Protein AF-A0A016W143-F1 (afdb_monomer_lite)

Radius of gyration: 17.55 Å; chains: 1; bounding box: 42×50×39 Å

Secondary structure (DSSP, 8-state):
-HHHHHHHHHHTTS---S-PPPHHHHHHHHHHHHHHHHHHHHHHS-HHHHHHHHHH-SS-EEEEEE--TTSHHHHHHHHHS-TT-EEEEE--TTTHHHIIIIIHHHHHHH-TTTGGGEEEE-SS-HHHHHHHHHHHSTT-EEEEEE--S-GGGHHHHHHHHHHHEEEEEEEEETTTTGGGGGGS-TTT--HHHHHHHHHHHHHHT-TT---

Foldseek 3Di:
DVVVVVVLVVCVVDDDDDDDPDLVNLLVVLVVVVVVVVVVCPVVDDPVRVVCLVVVCPEAEAEDDQDCQLVSPVQVVLVPDDQRYAHEYEYALVRVVNVVVRVVVVCVVVDVSSVVRYDYDHPHHPVPVLQVCLVVQFQNHQEYEYDNPPLVCSLVSVVSVNRNHHQNHDYHYPCLCVVVLLVDDPVSHDPSSVSSVVSVVVVVPDPSDDD

pLDDT: mean 71.51, std 20.28, range [32.47, 94.88]

Sequence (211 aa):
M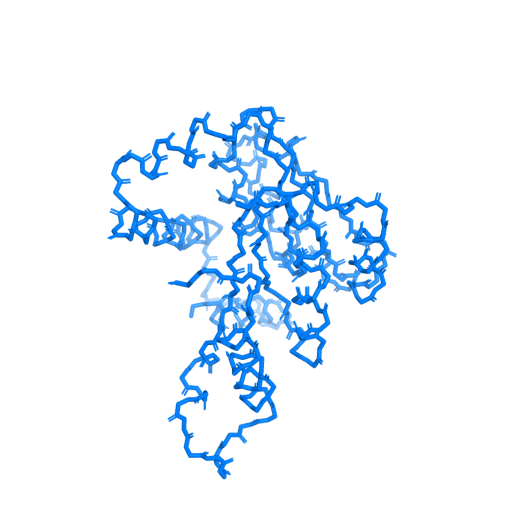FQAIREATLREGADDSDGSLGLTDLATVGRDFFSGISRFFSTKFDDEDRRIIANGIREFFNVTTPGVFTGLGLLGIAEEVEPRGLIIALEHPSLVQYWEEVGLKLTKMNGHAHTSRIQLKSSEPIEKALPKLAANEPNNFDFIFLDDFKRDNYLDDYEHSIRLLRRGGLLIINQALNNGGVLTDAELMTENDRVMSSMNVRIREDGRLEM

InterPro domains:
  IPR002935 Class I-like SAM-dependent O-methyltransferase [PF01596] (63-210)
  IPR029063 S-adenosyl-L-methionine-dependent methyltransferase superfamily [G3DSA:3.40.50.150] (61-211)
  IPR029063 S-adenosyl-L-methionine-dependent methyltransferase superfamily [SSF53335] (67-203)
  IPR050362 Cation-dependent O-methyltransferase [PTHR10509] (67-210)

Structure (mmCIF, N/CA/C/O backbone):
data_AF-A0A016W143-F1
#
_entry.id   AF-A0A016W143-F1
#
loop_
_atom_site.group_PDB
_atom_site.id
_atom_site.type_symbol
_atom_site.label_atom_id
_atom_site.label_alt_id
_atom_site.label_comp_id
_atom_site.label_asym_id
_atom_site.label_entity_id
_atom_site.label_seq_id
_atom_site.pdbx_PDB_ins_code
_atom_site.Cartn_x
_atom_site.Cartn_y
_atom_site.Cartn_z
_atom_site.occupancy
_atom_site.B_iso_or_equiv
_atom_site.auth_seq_id
_atom_site.auth_comp_id
_atom_site.auth_asym_id
_atom_site.auth_atom_id
_atom_site.pdbx_PDB_model_num
ATOM 1 N N . MET A 1 1 ? 4.253 11.558 -12.213 1.00 34.22 1 MET A N 1
ATOM 2 C CA . MET A 1 1 ? 3.505 12.267 -11.147 1.00 34.22 1 MET A CA 1
ATOM 3 C C . MET A 1 1 ? 4.102 11.996 -9.768 1.00 34.22 1 MET A C 1
ATOM 5 O O . MET A 1 1 ? 4.671 12.920 -9.219 1.00 34.22 1 MET A O 1
ATOM 9 N N . PHE A 1 2 ? 4.122 10.758 -9.255 1.00 33.84 2 PHE A N 1
ATOM 10 C CA . PHE A 1 2 ? 4.840 10.432 -8.005 1.00 33.84 2 PHE A CA 1
ATOM 11 C C . PHE A 1 2 ? 6.352 10.666 -8.077 1.00 33.84 2 PHE A C 1
ATOM 13 O O . PHE A 1 2 ? 6.934 11.119 -7.103 1.00 33.84 2 PHE A O 1
ATOM 20 N N . GLN A 1 3 ? 6.982 10.454 -9.237 1.00 34.91 3 GLN A N 1
ATOM 21 C CA . GLN A 1 3 ? 8.385 10.833 -9.423 1.00 34.91 3 GLN A CA 1
ATOM 22 C C . GLN A 1 3 ? 8.585 12.358 -9.398 1.00 34.91 3 GLN A C 1
ATOM 24 O O . GLN A 1 3 ? 9.564 12.817 -8.839 1.00 34.91 3 GLN A O 1
ATOM 29 N N . ALA A 1 4 ? 7.615 13.135 -9.894 1.00 32.47 4 ALA A N 1
ATOM 30 C CA . ALA A 1 4 ? 7.646 14.598 -9.835 1.00 32.47 4 ALA A CA 1
ATOM 31 C C . ALA A 1 4 ? 7.393 15.122 -8.409 1.00 32.47 4 ALA A C 1
ATOM 33 O O . ALA A 1 4 ? 8.054 16.060 -7.988 1.00 32.47 4 ALA A O 1
ATOM 34 N N . ILE A 1 5 ? 6.499 14.480 -7.643 1.00 37.62 5 ILE A N 1
ATOM 35 C CA . ILE A 1 5 ? 6.307 14.756 -6.209 1.00 37.62 5 ILE A CA 1
ATOM 36 C C . ILE A 1 5 ? 7.582 14.389 -5.442 1.00 37.62 5 ILE A C 1
ATOM 38 O O . ILE A 1 5 ? 8.097 15.208 -4.702 1.00 37.62 5 ILE A O 1
ATOM 42 N N . ARG A 1 6 ? 8.154 13.204 -5.679 1.00 39.00 6 ARG A N 1
ATOM 43 C CA . ARG A 1 6 ? 9.397 12.740 -5.047 1.00 39.00 6 ARG A CA 1
ATOM 44 C C . ARG A 1 6 ? 10.597 13.631 -5.382 1.00 39.00 6 ARG A C 1
ATOM 46 O O . ARG A 1 6 ? 11.371 13.944 -4.489 1.00 39.00 6 ARG A O 1
ATOM 53 N N . GLU A 1 7 ? 10.755 14.055 -6.633 1.00 38.19 7 GLU A N 1
ATOM 54 C CA . GLU A 1 7 ? 11.805 14.993 -7.055 1.00 38.19 7 GLU A CA 1
ATOM 55 C C . GLU A 1 7 ? 11.590 16.396 -6.477 1.00 38.19 7 GLU A C 1
ATOM 57 O O . GLU A 1 7 ? 12.566 17.041 -6.102 1.00 38.19 7 GLU A O 1
ATOM 62 N N . ALA A 1 8 ? 10.340 16.849 -6.342 1.00 34.97 8 ALA A N 1
ATOM 63 C CA . ALA A 1 8 ? 10.015 18.114 -5.688 1.00 34.97 8 ALA A CA 1
ATOM 64 C C . ALA A 1 8 ? 10.321 18.078 -4.178 1.00 34.97 8 ALA A C 1
ATOM 66 O O . ALA A 1 8 ? 10.968 18.989 -3.676 1.00 34.97 8 ALA A O 1
ATOM 67 N N . THR A 1 9 ? 9.956 17.004 -3.468 1.00 39.88 9 THR A N 1
ATOM 68 C CA . THR A 1 9 ? 10.222 16.851 -2.023 1.00 39.88 9 THR A CA 1
ATOM 69 C C . THR A 1 9 ? 11.702 16.568 -1.718 1.00 39.88 9 THR A C 1
ATOM 71 O O . THR A 1 9 ? 12.199 16.942 -0.664 1.00 39.88 9 THR A O 1
ATOM 74 N N . LEU A 1 10 ? 12.453 15.942 -2.636 1.00 37.47 10 LEU A N 1
ATOM 75 C CA . LEU A 1 10 ? 13.911 15.775 -2.504 1.00 37.47 10 LEU A CA 1
ATOM 76 C C . LEU A 1 10 ? 14.689 17.077 -2.774 1.00 37.47 10 LEU A C 1
ATOM 78 O O . LEU A 1 10 ? 15.805 17.227 -2.277 1.00 37.47 10 LEU A O 1
ATOM 82 N N . ARG A 1 11 ? 14.120 18.015 -3.547 1.00 37.38 11 ARG A N 1
ATOM 83 C CA . ARG A 1 11 ? 14.714 19.336 -3.816 1.00 37.38 11 ARG A CA 1
ATOM 84 C C . ARG A 1 11 ? 14.564 20.331 -2.665 1.00 37.38 11 ARG A C 1
ATOM 86 O O . ARG A 1 11 ? 15.367 21.249 -2.600 1.00 37.38 11 ARG A O 1
ATOM 93 N N . GLU A 1 12 ? 13.650 20.117 -1.716 1.00 38.53 12 GLU A N 1
ATOM 94 C CA . GLU A 1 12 ? 13.517 20.959 -0.508 1.00 38.53 12 GLU A CA 1
ATOM 95 C C . GLU A 1 12 ? 14.783 20.973 0.380 1.00 38.53 12 GLU A C 1
ATOM 97 O O . GLU A 1 12 ? 14.910 21.813 1.266 1.00 38.53 12 GLU A O 1
ATOM 102 N N . GLY A 1 13 ? 15.760 20.090 0.128 1.00 41.66 13 GLY A N 1
ATOM 103 C CA . GLY A 1 13 ? 17.085 20.142 0.756 1.00 41.66 13 GLY A CA 1
ATOM 104 C C . GLY A 1 13 ? 18.082 21.126 0.121 1.00 41.66 13 GLY A C 1
ATOM 105 O O . GLY A 1 13 ? 19.190 21.257 0.640 1.00 41.66 13 GLY A O 1
ATOM 106 N N . ALA A 1 14 ? 17.744 21.788 -0.992 1.00 35.12 14 ALA A N 1
ATOM 107 C CA . ALA A 1 14 ? 18.639 22.704 -1.697 1.00 35.12 14 ALA A CA 1
ATOM 108 C C . ALA A 1 14 ? 17.881 23.916 -2.275 1.00 35.12 14 ALA A C 1
ATOM 110 O O . ALA A 1 14 ? 17.221 23.813 -3.303 1.00 35.12 14 ALA A O 1
ATOM 111 N N . ASP A 1 15 ? 18.074 25.058 -1.613 1.00 34.53 15 ASP A N 1
ATOM 112 C CA . ASP A 1 15 ? 17.689 26.426 -1.989 1.00 34.53 15 ASP A CA 1
ATOM 113 C C . ASP A 1 15 ? 16.189 26.770 -2.100 1.00 34.53 15 ASP A C 1
ATOM 115 O O . ASP A 1 15 ? 15.485 26.444 -3.056 1.00 34.53 15 ASP A O 1
ATOM 119 N N . ASP A 1 16 ? 15.751 27.583 -1.132 1.00 44.91 16 ASP A N 1
ATOM 120 C CA . ASP A 1 16 ? 14.563 28.433 -1.193 1.00 44.91 16 ASP A CA 1
ATOM 121 C C . ASP A 1 16 ? 14.755 29.513 -2.271 1.00 44.91 16 ASP A C 1
ATOM 123 O O . ASP A 1 16 ? 15.327 30.574 -2.018 1.00 44.91 16 ASP A O 1
ATOM 127 N N . SER A 1 17 ? 14.275 29.279 -3.489 1.00 41.94 17 SER A N 1
ATOM 128 C CA . SER A 1 17 ? 13.592 30.311 -4.284 1.00 41.94 17 SER A CA 1
ATOM 129 C C . SER A 1 17 ? 13.092 29.758 -5.617 1.00 41.94 17 SER A C 1
ATOM 131 O O . SER A 1 17 ? 13.850 29.258 -6.438 1.00 41.94 17 SER A O 1
ATOM 133 N N . ASP A 1 18 ? 11.794 29.969 -5.831 1.00 39.62 18 ASP A N 1
ATOM 134 C CA . ASP A 1 18 ? 11.090 29.921 -7.115 1.00 39.62 18 ASP A CA 1
ATOM 135 C C . ASP A 1 18 ? 10.632 28.529 -7.605 1.00 39.62 18 ASP A C 1
ATOM 137 O O . ASP A 1 18 ? 11.307 27.831 -8.361 1.00 39.62 18 ASP A O 1
ATOM 141 N N . GLY A 1 19 ? 9.417 28.142 -7.182 1.00 38.53 19 GLY A N 1
ATOM 142 C CA . GLY A 1 19 ? 8.671 27.020 -7.772 1.00 38.53 19 GLY A CA 1
ATOM 143 C C . GLY A 1 19 ? 7.988 26.047 -6.804 1.00 38.53 19 GLY A C 1
ATOM 144 O O . GLY A 1 19 ? 7.849 24.874 -7.149 1.00 38.53 19 GLY A O 1
ATOM 145 N N . SER A 1 20 ? 7.574 26.471 -5.603 1.00 40.94 20 SER A N 1
ATOM 146 C CA . SER A 1 20 ? 6.885 25.576 -4.665 1.00 40.94 20 SER A CA 1
ATOM 147 C C . SER A 1 20 ? 5.481 25.204 -5.166 1.00 40.94 20 SER A C 1
ATOM 149 O O . SER A 1 20 ? 4.607 26.054 -5.326 1.00 40.94 20 SER A O 1
ATOM 151 N N . LEU A 1 21 ? 5.248 23.909 -5.403 1.00 47.03 21 LEU A N 1
ATOM 152 C CA . LEU A 1 21 ? 3.896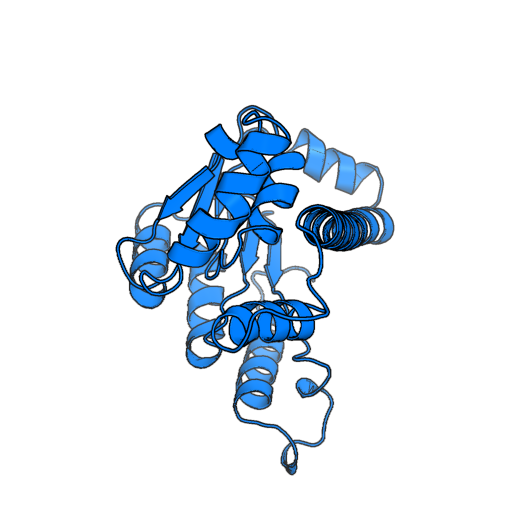 23.345 -5.449 1.00 47.03 21 LEU A CA 1
ATOM 153 C C . LEU A 1 21 ? 3.267 23.557 -4.068 1.00 47.03 21 LEU A C 1
ATOM 155 O O . LEU A 1 21 ? 3.786 23.060 -3.068 1.00 47.03 21 LEU A O 1
ATOM 159 N N . GLY A 1 22 ? 2.173 24.313 -3.991 1.00 55.56 22 GLY A N 1
ATOM 160 C CA . GLY A 1 22 ? 1.524 24.600 -2.717 1.00 55.56 22 GLY A CA 1
ATOM 161 C C . GLY A 1 22 ? 0.938 23.333 -2.087 1.00 55.56 22 GLY A C 1
ATOM 162 O O . GLY A 1 22 ? 0.545 22.395 -2.782 1.00 55.56 22 GLY A O 1
ATOM 163 N N . LEU A 1 23 ? 0.789 23.312 -0.758 1.00 48.34 23 LEU A N 1
ATOM 164 C CA . LEU A 1 23 ? 0.066 22.244 -0.039 1.00 48.34 23 LEU A CA 1
ATOM 165 C C . LEU A 1 23 ? -1.344 21.996 -0.619 1.00 48.34 23 LEU A C 1
ATOM 167 O O . LEU A 1 23 ? -1.837 20.870 -0.617 1.00 48.34 23 LEU A O 1
ATOM 171 N N . THR A 1 24 ? -1.973 23.037 -1.168 1.00 49.38 24 THR A N 1
ATOM 172 C CA . THR A 1 24 ? -3.245 22.980 -1.905 1.00 49.38 24 THR A CA 1
ATOM 173 C C . THR A 1 24 ? -3.150 22.249 -3.244 1.00 49.38 24 THR A C 1
ATOM 175 O O . THR A 1 24 ? -4.087 21.541 -3.622 1.00 49.38 24 THR A O 1
ATOM 178 N N . ASP A 1 25 ? -2.027 22.372 -3.946 1.00 53.97 25 ASP A N 1
ATOM 179 C CA . ASP A 1 25 ? -1.789 21.681 -5.214 1.00 53.97 25 ASP A CA 1
ATOM 180 C C . ASP A 1 25 ? -1.518 20.196 -4.957 1.00 53.97 25 ASP A C 1
ATOM 182 O O . ASP A 1 25 ? -2.092 19.339 -5.623 1.00 53.97 25 ASP A O 1
ATOM 186 N N . LEU A 1 26 ? -0.750 19.874 -3.911 1.00 50.34 26 LEU A N 1
ATOM 187 C CA . LEU A 1 26 ? -0.526 18.497 -3.455 1.00 50.34 26 LEU A CA 1
ATOM 188 C C . LEU A 1 26 ? -1.824 17.805 -3.016 1.00 50.34 26 LEU A C 1
ATOM 190 O O . LEU A 1 26 ? -2.058 16.650 -3.373 1.00 50.34 26 LEU A O 1
ATOM 194 N N . ALA A 1 27 ? -2.701 18.512 -2.297 1.00 49.94 27 ALA A N 1
ATOM 195 C CA . ALA A 1 27 ? -4.026 18.004 -1.943 1.00 49.94 27 ALA A CA 1
ATOM 196 C C . ALA A 1 27 ? -4.912 17.773 -3.182 1.00 49.94 27 ALA A C 1
ATOM 198 O O . ALA A 1 27 ? -5.718 16.845 -3.214 1.00 49.94 27 ALA A O 1
ATOM 199 N N . THR A 1 28 ? -4.764 18.596 -4.221 1.00 50.78 28 THR A N 1
ATOM 200 C CA . THR A 1 28 ? -5.497 18.435 -5.485 1.00 50.78 28 THR A CA 1
ATOM 201 C C . THR A 1 28 ? -4.975 17.245 -6.284 1.00 50.78 28 THR A C 1
ATOM 203 O O . THR A 1 28 ? -5.772 16.415 -6.695 1.00 50.78 28 THR A O 1
ATOM 206 N N . VAL A 1 29 ? -3.655 17.068 -6.384 1.00 51.72 29 VAL A N 1
ATOM 207 C CA . VAL A 1 29 ? -3.045 15.895 -7.031 1.00 51.72 29 VAL A CA 1
ATOM 208 C C . VAL A 1 29 ? -3.395 14.594 -6.307 1.00 51.72 29 VAL A C 1
ATOM 210 O O . VAL A 1 29 ? -3.691 13.594 -6.960 1.00 51.72 29 VAL A O 1
ATOM 213 N N . GLY A 1 30 ? -3.402 14.605 -4.969 1.00 49.81 30 GLY A N 1
ATOM 214 C CA . GLY A 1 30 ? -3.909 13.491 -4.171 1.00 49.81 30 GLY A CA 1
ATOM 215 C C . GLY A 1 30 ? -5.346 13.161 -4.567 1.00 49.81 30 GLY A C 1
ATOM 216 O O . GLY A 1 30 ? -5.605 12.062 -5.050 1.00 49.81 30 GLY A O 1
ATOM 217 N N . ARG A 1 31 ? -6.261 14.136 -4.465 1.00 51.22 31 ARG A N 1
ATOM 218 C CA . ARG A 1 31 ? -7.669 13.974 -4.871 1.00 51.22 31 ARG A CA 1
ATOM 219 C C . ARG A 1 31 ? -7.830 13.479 -6.306 1.00 51.22 31 ARG A C 1
ATOM 221 O O . ARG A 1 31 ? -8.666 12.614 -6.535 1.00 51.22 31 ARG A O 1
ATOM 228 N N . ASP A 1 32 ? -7.030 13.956 -7.253 1.00 49.47 32 ASP A N 1
ATOM 229 C CA . ASP A 1 32 ? -7.100 13.529 -8.653 1.00 49.47 32 ASP A CA 1
ATOM 230 C C . ASP A 1 32 ? -6.658 12.071 -8.831 1.00 49.47 32 ASP A C 1
ATOM 232 O O . ASP A 1 32 ? -7.319 11.320 -9.552 1.00 49.47 32 ASP A O 1
ATOM 236 N N . PHE A 1 33 ? -5.603 11.633 -8.134 1.00 51.94 33 PHE A N 1
ATOM 237 C CA . PHE A 1 33 ? -5.185 10.228 -8.092 1.00 51.94 33 PHE A CA 1
ATOM 238 C C . PHE A 1 33 ? -6.298 9.327 -7.533 1.00 51.94 33 PHE A C 1
ATOM 240 O O . PHE A 1 33 ? -6.626 8.308 -8.145 1.00 51.94 33 PHE A O 1
ATOM 247 N N . PHE A 1 34 ? -6.951 9.735 -6.440 1.00 51.56 34 PHE A N 1
ATOM 248 C CA . PHE A 1 34 ? -8.093 8.998 -5.885 1.00 51.56 34 PHE A CA 1
ATOM 249 C C . PHE A 1 34 ? -9.318 9.049 -6.772 1.00 51.56 34 PHE A C 1
ATOM 251 O O . PHE A 1 34 ? -9.989 8.036 -6.918 1.00 51.56 34 PHE A O 1
ATOM 258 N N . SER A 1 35 ? -9.586 10.177 -7.428 1.00 49.56 35 SER A N 1
ATOM 259 C CA . SER A 1 35 ? -10.628 10.252 -8.447 1.00 49.56 35 SER A CA 1
ATOM 260 C C . SER A 1 35 ? -10.335 9.259 -9.570 1.00 49.56 35 SER A C 1
ATOM 262 O O . SER A 1 35 ? -11.257 8.645 -10.087 1.00 49.56 35 SER A O 1
ATOM 264 N N . GLY A 1 36 ? -9.058 9.030 -9.897 1.00 52.31 36 GLY A N 1
ATOM 265 C CA . GLY A 1 36 ? -8.607 8.016 -10.843 1.00 52.31 36 GLY A CA 1
ATOM 266 C C . GLY A 1 36 ? -8.878 6.592 -10.361 1.00 52.31 36 GLY A C 1
ATOM 267 O O . GLY A 1 36 ? -9.408 5.792 -11.128 1.00 52.31 36 GLY A O 1
ATOM 268 N N . ILE A 1 37 ? -8.588 6.289 -9.094 1.00 49.47 37 ILE A N 1
ATOM 269 C CA . ILE A 1 37 ? -8.896 4.991 -8.473 1.00 49.47 37 ILE A CA 1
ATOM 270 C C . ILE A 1 37 ? -10.415 4.782 -8.371 1.00 49.47 37 ILE A C 1
ATOM 272 O O . ILE A 1 37 ? -10.925 3.761 -8.812 1.00 49.47 37 ILE A O 1
ATOM 276 N N . SER A 1 38 ? -11.164 5.764 -7.876 1.00 44.50 38 SER A N 1
ATOM 277 C CA . SER A 1 38 ? -12.630 5.752 -7.797 1.00 44.50 38 SER A CA 1
ATOM 278 C C . SER A 1 38 ? -13.274 5.641 -9.187 1.00 44.50 38 SER A C 1
ATOM 280 O O . SER A 1 38 ? -14.230 4.892 -9.392 1.00 44.50 38 SER A O 1
ATOM 282 N N . ARG A 1 39 ? -12.695 6.293 -10.203 1.00 51.47 39 ARG A N 1
ATOM 283 C CA . ARG A 1 39 ? -13.075 6.135 -11.615 1.00 51.47 39 ARG A CA 1
ATOM 284 C C . ARG A 1 39 ? -12.758 4.739 -12.144 1.00 51.47 39 ARG A C 1
ATOM 286 O O . ARG A 1 39 ? -13.557 4.176 -12.883 1.00 51.47 39 ARG A O 1
ATOM 293 N N . PHE A 1 40 ? -11.616 4.167 -11.776 1.00 48.56 40 PHE A N 1
ATOM 294 C CA . PHE A 1 40 ? -11.265 2.787 -12.107 1.00 48.56 40 PHE A CA 1
ATOM 295 C C . PHE A 1 40 ? -12.274 1.815 -11.488 1.00 48.56 40 PHE A C 1
ATOM 297 O O . PHE A 1 40 ? -12.872 1.020 -12.211 1.00 48.56 40 PHE A O 1
ATOM 304 N N . PHE A 1 41 ? -12.572 1.963 -10.195 1.00 45.66 41 PHE A N 1
ATOM 305 C CA . PHE A 1 41 ? -13.612 1.188 -9.528 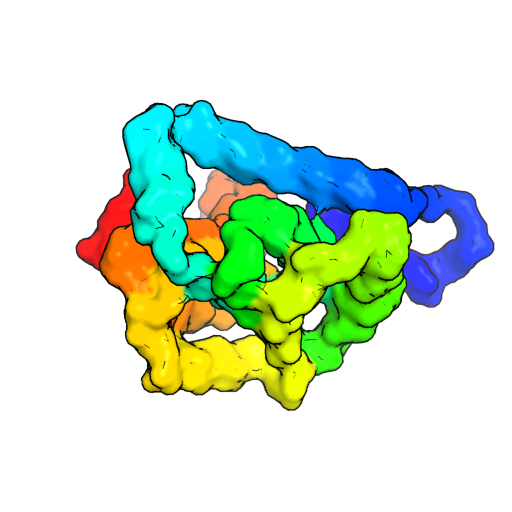1.00 45.66 41 PHE A CA 1
ATOM 306 C C . PHE A 1 41 ? -14.971 1.356 -10.217 1.00 45.66 41 PHE A C 1
ATOM 308 O O . PHE A 1 41 ? -15.672 0.379 -10.461 1.00 45.66 41 PHE A O 1
ATOM 315 N N . SER A 1 42 ? -15.309 2.583 -10.622 1.00 43.66 42 SER A N 1
ATOM 316 C CA . SER A 1 42 ? -16.570 2.884 -11.307 1.00 43.66 42 SER A CA 1
ATOM 317 C C . SER A 1 42 ? -16.628 2.574 -12.801 1.00 43.66 42 SER A C 1
ATOM 319 O O . SER A 1 42 ? -17.664 2.759 -13.434 1.00 43.66 42 SER A O 1
ATOM 321 N N . THR A 1 43 ? -15.548 2.083 -13.393 1.00 45.75 43 THR A N 1
ATOM 322 C CA . THR A 1 43 ? -15.544 1.640 -14.795 1.00 45.75 43 THR A CA 1
ATOM 323 C C . THR A 1 43 ? -15.322 0.143 -14.927 1.00 45.75 43 THR A C 1
ATOM 325 O O . THR A 1 43 ? -15.715 -0.432 -15.940 1.00 45.75 43 THR A O 1
ATOM 328 N N . LYS A 1 44 ? -14.704 -0.491 -13.924 1.00 43.00 44 LYS A N 1
ATOM 329 C CA . LYS A 1 44 ? -14.400 -1.924 -13.912 1.00 43.00 44 LYS A CA 1
ATOM 330 C C . LYS A 1 44 ? -15.408 -2.773 -13.157 1.00 43.00 44 LYS A C 1
ATOM 332 O O . LYS A 1 44 ? -15.637 -3.897 -13.577 1.00 43.00 44 LYS A O 1
ATOM 337 N N . PHE A 1 45 ? -16.017 -2.231 -12.110 1.00 47.03 45 PHE A N 1
ATOM 338 C CA . PHE A 1 45 ? -17.036 -2.922 -11.331 1.00 47.03 45 PHE A CA 1
ATOM 339 C C . PHE A 1 45 ? -18.396 -2.322 -11.660 1.00 47.03 45 PHE A C 1
ATOM 341 O O . PHE A 1 45 ? -18.525 -1.092 -11.754 1.00 47.03 45 PHE A O 1
ATOM 348 N N . ASP A 1 46 ? -19.401 -3.166 -11.870 1.00 47.25 46 ASP A N 1
ATOM 349 C CA . ASP A 1 46 ? -20.764 -2.688 -12.070 1.00 47.25 46 ASP A CA 1
ATOM 350 C C . ASP A 1 46 ? -21.357 -2.139 -10.758 1.00 47.25 46 ASP A C 1
ATOM 352 O O . ASP A 1 46 ? -20.700 -2.097 -9.712 1.00 47.25 46 ASP A O 1
ATOM 356 N N . ASP A 1 47 ? -22.575 -1.604 -10.817 1.00 47.59 47 ASP A N 1
ATOM 357 C CA . ASP A 1 47 ? -23.201 -0.993 -9.644 1.00 47.59 47 ASP A CA 1
ATOM 358 C C . ASP A 1 47 ? -23.550 -2.028 -8.559 1.00 47.59 47 ASP A C 1
ATOM 360 O O . ASP A 1 47 ? -23.698 -1.645 -7.401 1.00 47.59 47 ASP A O 1
ATOM 364 N N . GLU A 1 48 ? -23.652 -3.320 -8.888 1.00 45.56 48 GLU A N 1
ATOM 365 C CA . GLU A 1 48 ? -23.894 -4.397 -7.926 1.00 45.56 48 GLU A CA 1
ATOM 366 C C . GLU A 1 48 ? -22.591 -4.819 -7.245 1.00 45.56 48 GLU A C 1
ATOM 368 O O . GLU A 1 48 ? -22.549 -4.851 -6.017 1.00 45.56 48 GLU A O 1
ATOM 373 N N . ASP A 1 49 ? -21.502 -4.976 -7.995 1.00 46.44 49 ASP A N 1
ATOM 374 C CA . ASP A 1 49 ? -20.152 -5.193 -7.473 1.00 46.44 49 ASP A CA 1
ATOM 375 C C . ASP A 1 49 ? -19.697 -4.024 -6.603 1.00 46.44 49 ASP A C 1
ATOM 377 O O . ASP A 1 49 ? -19.208 -4.222 -5.494 1.00 46.44 49 ASP A O 1
ATOM 381 N N . ARG A 1 50 ? -19.932 -2.777 -7.032 1.00 51.97 50 ARG A N 1
ATOM 382 C CA . ARG A 1 50 ? -19.665 -1.593 -6.200 1.00 51.97 50 ARG A CA 1
ATOM 383 C C . ARG A 1 50 ? -20.523 -1.557 -4.961 1.00 51.97 50 ARG A C 1
ATOM 385 O O . ARG A 1 50 ? -20.054 -1.115 -3.922 1.00 51.97 50 ARG A O 1
ATOM 392 N N . ARG A 1 51 ? -21.769 -2.010 -5.046 1.00 42.75 51 ARG A N 1
ATOM 393 C CA . ARG A 1 51 ? -22.675 -2.076 -3.905 1.00 42.75 51 ARG A CA 1
ATOM 394 C C . ARG A 1 51 ? -22.330 -3.244 -2.981 1.00 42.75 51 ARG A C 1
ATOM 396 O O . ARG A 1 51 ? -22.580 -3.109 -1.793 1.00 42.75 51 ARG A O 1
ATOM 403 N N . ILE A 1 52 ? -21.727 -4.329 -3.459 1.00 44.09 52 ILE A N 1
ATOM 404 C CA . ILE A 1 52 ? -21.183 -5.440 -2.661 1.00 44.09 52 ILE A CA 1
ATOM 405 C C . ILE A 1 52 ? -19.843 -5.046 -2.035 1.00 44.09 52 ILE A C 1
ATOM 407 O O . ILE A 1 52 ? -19.622 -5.330 -0.865 1.00 44.09 52 ILE A O 1
ATOM 411 N N . ILE A 1 53 ? -18.988 -4.317 -2.747 1.00 46.75 53 ILE A N 1
ATOM 412 C CA . ILE A 1 53 ? -17.780 -3.699 -2.191 1.00 46.75 53 ILE A CA 1
ATOM 413 C C . ILE A 1 53 ? -18.187 -2.652 -1.138 1.00 46.75 53 ILE A C 1
ATOM 415 O O . ILE A 1 53 ? -17.666 -2.666 -0.035 1.00 46.75 53 ILE A O 1
ATOM 419 N N . ALA A 1 54 ? -19.191 -1.814 -1.405 1.00 43.09 54 ALA A N 1
ATOM 420 C CA . ALA A 1 54 ? -19.639 -0.765 -0.484 1.00 43.09 54 ALA A CA 1
ATOM 421 C C . ALA A 1 54 ? -20.563 -1.244 0.658 1.00 43.09 54 ALA A C 1
ATOM 423 O O . ALA A 1 54 ? -20.593 -0.599 1.693 1.00 43.09 54 ALA A O 1
ATOM 424 N N . ASN A 1 55 ? -21.331 -2.337 0.510 1.00 36.94 55 ASN A N 1
ATOM 425 C CA . ASN A 1 55 ? -22.230 -2.876 1.560 1.00 36.94 55 ASN A CA 1
ATOM 426 C C . ASN A 1 55 ? -21.774 -4.225 2.148 1.00 36.94 55 ASN A C 1
ATOM 428 O O . ASN A 1 55 ? -22.374 -4.711 3.111 1.00 36.94 55 ASN A O 1
ATOM 432 N N . GLY A 1 56 ? -20.763 -4.866 1.563 1.00 37.97 56 GLY A N 1
ATOM 433 C CA . GLY A 1 56 ? -20.113 -6.076 2.074 1.00 37.97 56 GLY A CA 1
ATOM 434 C C . GLY A 1 56 ? -18.937 -5.775 3.002 1.00 37.97 56 GLY A C 1
ATOM 435 O O . GLY A 1 56 ? -18.534 -6.649 3.768 1.00 37.97 56 GLY A O 1
ATOM 436 N N . ILE A 1 57 ? -18.434 -4.539 3.001 1.00 42.25 57 ILE A N 1
ATOM 437 C CA . ILE A 1 57 ? -17.494 -4.048 4.006 1.00 42.25 57 ILE A CA 1
ATOM 438 C C . ILE A 1 57 ? -18.310 -3.627 5.235 1.00 42.25 57 ILE A C 1
ATOM 440 O O . ILE A 1 57 ? -18.886 -2.550 5.275 1.00 42.25 57 ILE A O 1
ATOM 444 N N . ARG A 1 58 ? -18.432 -4.519 6.224 1.00 37.00 58 ARG A N 1
ATOM 445 C CA . ARG A 1 58 ? -19.054 -4.221 7.536 1.00 37.00 58 ARG A CA 1
ATOM 446 C C . ARG A 1 58 ? -18.032 -3.805 8.597 1.00 37.00 58 ARG A C 1
ATOM 448 O O . ARG A 1 58 ? -18.395 -3.210 9.610 1.00 37.00 58 ARG A O 1
ATOM 455 N N . GLU A 1 59 ? -16.771 -4.135 8.351 1.00 35.34 59 GLU A N 1
ATOM 456 C CA . GLU A 1 59 ? -15.574 -3.725 9.072 1.00 35.34 59 GLU A CA 1
ATOM 457 C C . GLU A 1 59 ? -14.554 -3.461 7.966 1.00 35.34 59 GLU A C 1
ATOM 459 O O . GLU A 1 59 ? -14.367 -4.318 7.117 1.00 35.34 59 GLU A O 1
ATOM 464 N N . PHE A 1 60 ? -14.001 -2.254 7.886 1.00 39.81 60 PHE A N 1
ATOM 465 C CA . PHE A 1 60 ? -12.933 -1.934 6.944 1.00 39.81 60 PHE A CA 1
ATOM 466 C C . PHE A 1 60 ? -11.639 -2.042 7.746 1.00 39.81 60 PHE A C 1
ATOM 468 O O . PHE A 1 60 ? -11.355 -1.150 8.543 1.00 39.81 60 PHE A O 1
ATOM 475 N N . PHE A 1 61 ? -10.859 -3.105 7.570 1.00 38.69 61 PHE A N 1
ATOM 476 C CA . PHE A 1 61 ? -9.446 -3.083 7.943 1.00 38.69 61 PHE A CA 1
ATOM 477 C C . PHE A 1 61 ? -8.632 -2.823 6.676 1.00 38.69 61 PHE A C 1
ATOM 479 O O . PHE A 1 61 ? -8.410 -3.699 5.844 1.00 38.69 61 PHE A O 1
ATOM 486 N N . ASN A 1 62 ? -8.199 -1.576 6.530 1.00 39.28 62 ASN A N 1
ATOM 487 C CA . ASN A 1 62 ? -7.099 -1.201 5.663 1.00 39.28 62 ASN A CA 1
ATOM 488 C C . ASN A 1 62 ? -5.843 -1.747 6.335 1.00 39.28 62 ASN A C 1
ATOM 490 O O . ASN A 1 62 ? -5.498 -1.318 7.436 1.00 39.28 62 ASN A O 1
ATOM 494 N N . VAL A 1 63 ? -5.119 -2.637 5.679 1.00 38.69 63 VAL A N 1
ATOM 495 C CA . VAL A 1 63 ? -3.664 -2.616 5.800 1.00 38.69 63 VAL A CA 1
ATOM 496 C C . VAL A 1 63 ? -3.195 -2.151 4.467 1.00 38.69 63 VAL A C 1
ATOM 498 O O . VAL A 1 63 ? -3.278 -2.912 3.520 1.00 38.69 63 VAL A O 1
ATOM 501 N N . THR A 1 64 ? -2.693 -0.922 4.429 1.00 37.50 64 THR A N 1
ATOM 502 C CA . THR A 1 64 ? -1.548 -0.599 3.587 1.00 37.50 64 THR A CA 1
ATOM 503 C C . THR A 1 64 ? -1.143 0.839 3.723 1.00 37.50 64 THR A C 1
ATOM 505 O O . THR A 1 64 ? -1.908 1.757 3.455 1.00 37.50 64 THR A O 1
ATOM 508 N N . THR A 1 65 ? 0.122 1.005 4.053 1.00 42.34 65 THR A N 1
ATOM 509 C CA . THR A 1 65 ? 1.156 0.975 3.013 1.00 42.34 65 THR A CA 1
ATOM 510 C C . THR A 1 65 ? 2.308 0.129 3.547 1.00 42.34 65 THR A C 1
ATOM 512 O O . THR A 1 65 ? 2.354 -0.148 4.744 1.00 42.34 65 THR A O 1
ATOM 515 N N . PRO A 1 66 ? 3.205 -0.339 2.692 1.00 42.81 66 PRO A N 1
ATOM 516 C CA . PRO A 1 66 ? 4.614 -0.122 2.949 1.00 42.81 66 PRO A CA 1
ATOM 517 C C . PRO A 1 66 ? 5.012 1.102 2.131 1.00 42.81 66 PRO A C 1
ATOM 519 O O . PRO A 1 66 ? 5.136 0.989 0.929 1.00 42.81 66 PRO A O 1
ATOM 522 N N . GLY A 1 67 ? 5.079 2.290 2.741 1.00 55.44 67 GLY A N 1
ATOM 523 C CA . GLY A 1 67 ? 5.398 3.549 2.040 1.00 55.44 67 GLY A CA 1
ATOM 524 C C . GLY A 1 67 ? 4.304 4.614 2.157 1.00 55.44 67 GLY A C 1
ATOM 525 O O . GLY A 1 67 ? 3.616 4.947 1.199 1.00 55.44 67 GLY A O 1
ATOM 526 N N . VAL A 1 68 ? 4.103 5.145 3.362 1.00 61.12 68 VAL A N 1
ATOM 527 C CA . VAL A 1 68 ? 3.274 6.335 3.618 1.00 61.12 68 VAL A CA 1
ATOM 528 C C . VAL A 1 68 ? 3.856 7.564 2.919 1.00 61.12 68 VAL A C 1
ATOM 530 O O . VAL A 1 68 ? 3.115 8.338 2.317 1.00 61.12 68 VAL A O 1
ATOM 533 N N . PHE A 1 69 ? 5.171 7.742 2.977 1.00 72.81 69 PHE A N 1
ATOM 534 C CA . PHE A 1 69 ? 5.917 8.916 2.560 1.00 72.81 69 PHE A CA 1
ATOM 535 C C . PHE A 1 69 ? 5.245 10.196 3.078 1.00 72.81 69 PHE A C 1
ATOM 537 O O . PHE A 1 69 ? 5.126 10.378 4.285 1.00 72.81 69 PHE A O 1
ATOM 544 N N . THR A 1 70 ? 4.746 11.069 2.202 1.00 68.50 70 THR A N 1
ATOM 545 C CA . THR A 1 70 ? 4.003 12.282 2.592 1.00 68.50 70 THR A CA 1
ATOM 546 C C . THR A 1 70 ? 2.587 11.999 3.106 1.00 68.50 70 THR A C 1
ATOM 548 O O . THR A 1 70 ? 1.955 12.871 3.698 1.00 68.50 70 THR A O 1
ATOM 551 N N . GLY A 1 71 ? 2.068 10.794 2.871 1.00 72.88 71 GLY A N 1
ATOM 552 C CA . GLY A 1 71 ? 0.755 10.307 3.285 1.00 72.88 71 GLY A CA 1
ATOM 553 C C . GLY A 1 71 ? -0.422 10.843 2.486 1.00 72.88 71 GLY A C 1
ATOM 554 O O . GLY A 1 71 ? -1.557 10.636 2.893 1.00 72.88 71 GLY A O 1
ATOM 555 N N . LEU A 1 72 ? -0.199 11.479 1.335 1.00 74.88 72 LEU A N 1
ATOM 556 C CA . LEU A 1 72 ? -1.297 11.897 0.452 1.00 74.88 72 LEU A CA 1
ATOM 557 C C . LEU A 1 72 ? -2.142 10.693 0.009 1.00 74.88 72 LEU A C 1
ATOM 559 O O . LEU A 1 72 ? -3.364 10.746 0.107 1.00 74.88 72 LEU A O 1
ATOM 563 N N . GLY A 1 73 ? -1.468 9.599 -0.378 1.00 72.94 73 GLY A N 1
ATOM 564 C CA . GLY A 1 73 ? -2.045 8.276 -0.666 1.00 72.94 73 GLY A CA 1
ATOM 565 C C . GLY A 1 73 ? -2.890 7.721 0.492 1.00 72.94 73 GLY A C 1
ATOM 566 O O . GLY A 1 73 ? -4.001 7.227 0.322 1.00 72.94 73 GLY A O 1
ATOM 567 N N . LEU A 1 74 ? -2.374 7.872 1.706 1.00 78.44 74 LEU A N 1
ATOM 568 C CA . LEU A 1 74 ? -3.025 7.407 2.922 1.00 78.44 74 LEU A CA 1
ATOM 569 C C . LEU A 1 74 ? -4.268 8.241 3.277 1.00 78.44 74 LEU A C 1
ATOM 571 O O . LEU A 1 74 ? -5.270 7.694 3.733 1.00 78.44 74 LEU A O 1
ATOM 575 N N . LEU A 1 75 ? -4.218 9.557 3.059 1.00 78.69 75 LEU A N 1
ATOM 576 C CA . LEU A 1 75 ? -5.309 10.466 3.408 1.00 78.69 75 LEU A CA 1
ATOM 577 C C . LEU A 1 75 ? -6.543 10.283 2.534 1.00 78.69 75 LEU A C 1
ATOM 579 O O . LEU A 1 75 ? -7.634 10.204 3.086 1.00 78.69 75 LEU A O 1
ATOM 583 N N . GLY A 1 76 ? -6.400 10.162 1.213 1.00 74.25 76 GLY A N 1
ATOM 584 C CA . GLY A 1 76 ? -7.585 9.924 0.382 1.00 74.25 76 GLY A CA 1
ATOM 585 C C . GLY A 1 76 ? -8.156 8.519 0.545 1.00 74.25 76 GLY A C 1
ATOM 586 O O . GLY A 1 76 ? -9.368 8.355 0.493 1.00 74.25 76 GLY A O 1
ATOM 587 N N . ILE A 1 77 ? -7.331 7.517 0.876 1.00 73.25 77 ILE A N 1
ATOM 588 C CA . ILE A 1 77 ? -7.860 6.231 1.346 1.00 73.25 77 ILE A CA 1
ATOM 589 C C . ILE A 1 77 ? -8.711 6.448 2.611 1.00 73.25 77 ILE A C 1
ATOM 591 O O . ILE A 1 77 ? -9.820 5.933 2.708 1.00 73.25 77 ILE A O 1
ATOM 595 N N . ALA A 1 78 ? -8.230 7.238 3.575 1.00 78.56 78 ALA A N 1
ATOM 596 C CA . ALA A 1 78 ? -8.960 7.504 4.813 1.00 78.56 78 ALA A CA 1
ATOM 597 C C . ALA A 1 78 ? -10.264 8.306 4.631 1.00 78.56 78 ALA A C 1
ATOM 599 O O . ALA A 1 78 ? -11.148 8.232 5.494 1.00 78.56 78 ALA A O 1
ATOM 600 N N . GLU A 1 79 ? -10.396 9.052 3.533 1.00 76.38 79 GLU A N 1
ATOM 601 C CA . GLU A 1 79 ? -11.626 9.753 3.150 1.00 76.38 79 GLU A CA 1
ATOM 602 C C . GLU A 1 79 ? -12.742 8.785 2.734 1.00 76.38 79 GLU A C 1
ATOM 604 O O . GLU A 1 79 ? -13.883 8.969 3.157 1.00 76.38 79 GLU A O 1
ATOM 609 N N . GLU A 1 80 ? -12.400 7.723 2.001 1.00 73.19 80 GLU A N 1
ATOM 610 C CA . GLU A 1 80 ? -13.355 6.744 1.454 1.00 73.19 80 GLU A CA 1
ATOM 611 C C . GLU A 1 80 ? -13.707 5.612 2.433 1.00 73.19 80 GLU A C 1
ATOM 613 O O . GLU A 1 80 ? -14.727 4.936 2.298 1.00 73.19 80 GLU A O 1
ATOM 618 N N . VAL A 1 81 ? -12.863 5.387 3.441 1.00 69.94 81 VAL A N 1
ATOM 619 C CA . VAL A 1 81 ? -13.086 4.362 4.468 1.00 69.94 81 VAL A CA 1
ATOM 620 C C . VAL A 1 81 ? -14.319 4.707 5.302 1.00 69.94 81 VAL A C 1
ATOM 622 O O . VAL A 1 81 ? -14.493 5.848 5.731 1.00 69.94 81 VAL A O 1
ATOM 625 N N . GLU A 1 82 ? -15.155 3.714 5.612 1.00 70.75 82 GLU A N 1
ATOM 626 C CA . GLU A 1 82 ? -16.319 3.920 6.478 1.00 70.75 82 GLU A CA 1
ATOM 627 C C . GLU A 1 82 ? -15.931 4.489 7.861 1.00 70.75 82 GLU A C 1
ATOM 629 O O . GLU A 1 82 ? -14.828 4.242 8.357 1.00 70.75 82 GLU A O 1
ATOM 634 N N . PRO A 1 83 ? -16.829 5.206 8.565 1.00 70.25 83 PRO A N 1
ATOM 635 C CA . PRO A 1 83 ? -16.509 5.843 9.847 1.00 70.25 83 PRO A CA 1
ATOM 636 C C . PRO A 1 83 ? -15.948 4.913 10.934 1.00 70.25 83 PRO A C 1
ATOM 638 O O . PRO A 1 83 ? -15.251 5.381 11.831 1.00 70.25 83 PRO A O 1
ATOM 641 N N . ARG A 1 84 ? -16.266 3.613 10.875 1.00 72.88 84 ARG A N 1
ATOM 642 C CA . ARG A 1 84 ? -15.797 2.588 11.825 1.00 72.88 84 ARG A CA 1
ATOM 643 C C . ARG A 1 84 ? -14.567 1.815 11.344 1.00 72.88 84 ARG A C 1
ATOM 645 O O . ARG A 1 84 ? -14.082 0.960 12.078 1.00 72.88 84 ARG A O 1
ATOM 652 N N . GLY A 1 85 ? -14.094 2.090 10.133 1.00 75.81 85 GLY A N 1
ATOM 653 C CA . GLY A 1 85 ? -12.924 1.446 9.565 1.00 75.81 85 GLY A CA 1
ATOM 654 C C . GLY A 1 85 ? -11.625 1.855 10.251 1.00 75.81 85 GLY A C 1
ATOM 655 O O . GLY A 1 85 ? -11.494 2.973 10.753 1.00 75.81 85 GLY A O 1
ATOM 656 N N . LEU A 1 86 ? -10.659 0.944 10.240 1.00 83.25 86 LEU A N 1
ATOM 657 C CA . LEU A 1 86 ? -9.299 1.136 10.724 1.00 83.25 86 LEU A CA 1
ATOM 658 C C . LEU A 1 86 ? -8.313 1.000 9.572 1.00 83.25 86 LEU A C 1
ATOM 660 O O . LEU A 1 86 ? -8.506 0.205 8.659 1.00 83.25 86 LEU A O 1
ATOM 664 N N . ILE A 1 87 ? -7.242 1.780 9.635 1.00 83.50 87 ILE A N 1
ATOM 665 C CA . ILE A 1 87 ? -6.202 1.850 8.618 1.00 83.50 87 ILE A CA 1
ATOM 666 C C . ILE A 1 87 ? -4.868 1.625 9.298 1.00 83.50 87 ILE A C 1
ATOM 668 O O . ILE A 1 87 ? -4.422 2.465 10.065 1.00 83.50 87 ILE A O 1
ATOM 672 N N . ILE A 1 88 ? -4.213 0.509 9.026 1.00 88.31 88 ILE A N 1
ATOM 673 C CA . ILE A 1 88 ? -2.842 0.260 9.449 1.00 88.31 88 ILE A CA 1
ATOM 674 C C . ILE A 1 88 ? -1.931 0.653 8.292 1.00 88.31 88 ILE A C 1
ATOM 676 O O . ILE A 1 88 ? -2.008 0.098 7.194 1.00 88.31 88 ILE A O 1
ATOM 680 N N . ALA A 1 89 ? -1.052 1.606 8.563 1.00 87.81 89 ALA A N 1
ATOM 681 C CA . ALA A 1 89 ? -0.043 2.059 7.623 1.00 87.81 89 ALA A CA 1
ATOM 682 C C . ALA A 1 89 ? 1.336 1.650 8.142 1.00 87.81 89 ALA A C 1
ATOM 684 O O . ALA A 1 89 ? 1.624 1.869 9.319 1.00 87.81 89 ALA A O 1
ATOM 685 N N . LEU A 1 90 ? 2.176 1.044 7.303 1.00 88.56 90 LEU A N 1
ATOM 686 C CA . LEU A 1 90 ? 3.562 0.733 7.639 1.00 88.56 90 LEU A CA 1
ATOM 687 C C . LEU A 1 90 ? 4.469 1.723 6.914 1.00 88.56 90 LEU A C 1
ATOM 689 O O . LEU A 1 90 ? 4.341 1.958 5.712 1.00 88.56 90 LEU A O 1
ATOM 693 N N . GLU A 1 91 ? 5.410 2.294 7.649 1.00 86.38 91 GLU A N 1
ATOM 694 C CA . GLU A 1 91 ? 6.423 3.165 7.072 1.00 86.38 91 GLU A CA 1
ATOM 695 C C . GLU A 1 91 ? 7.795 2.778 7.598 1.00 86.38 91 GLU A C 1
ATOM 697 O O . GLU A 1 91 ? 7.967 2.467 8.777 1.00 86.38 91 GLU A O 1
ATOM 702 N N . HIS A 1 92 ? 8.790 2.820 6.725 1.00 85.69 92 HIS A N 1
ATOM 703 C CA . HIS A 1 92 ? 10.165 2.676 7.135 1.00 85.69 92 HIS A CA 1
ATOM 704 C C . HIS A 1 92 ? 10.537 3.808 8.114 1.00 85.69 92 HIS A C 1
ATOM 706 O O . HIS A 1 92 ? 10.282 4.979 7.823 1.00 85.69 92 HIS A O 1
ATOM 712 N N . PRO A 1 93 ? 11.214 3.517 9.242 1.00 88.50 93 PRO A N 1
ATOM 713 C CA . PRO A 1 93 ? 11.542 4.532 10.247 1.00 88.50 93 PRO A CA 1
ATOM 714 C C . PRO A 1 93 ? 12.270 5.765 9.685 1.00 88.50 93 PRO A C 1
ATOM 716 O O . PRO A 1 93 ? 12.110 6.865 10.196 1.00 88.50 93 PRO A O 1
ATOM 719 N N . SER A 1 94 ? 13.050 5.603 8.609 1.00 86.88 94 SER A N 1
ATOM 720 C CA . SER A 1 94 ? 13.782 6.705 7.962 1.00 86.88 94 SER A CA 1
ATOM 721 C C . SER A 1 94 ? 12.933 7.619 7.070 1.00 86.88 94 SER A C 1
ATOM 723 O O . SER A 1 94 ? 13.469 8.580 6.531 1.00 86.88 94 SER A O 1
ATOM 725 N N . LEU A 1 95 ? 11.661 7.295 6.831 1.00 85.25 95 LEU A N 1
ATOM 726 C CA . LEU A 1 95 ? 10.764 8.046 5.943 1.00 85.25 95 LEU A CA 1
ATOM 727 C C . LEU A 1 95 ? 9.568 8.652 6.692 1.00 85.25 95 LEU A C 1
ATOM 729 O O . LEU A 1 95 ? 8.846 9.470 6.129 1.00 85.25 95 LEU A O 1
ATOM 733 N N . VAL A 1 96 ? 9.381 8.310 7.972 1.00 87.12 96 VAL A N 1
ATOM 734 C CA . VAL A 1 96 ? 8.246 8.773 8.790 1.00 87.12 96 VAL A CA 1
ATOM 735 C C . VAL A 1 96 ? 8.150 10.302 8.888 1.00 87.12 96 VAL A C 1
ATOM 737 O O . VAL A 1 96 ? 7.053 10.847 8.944 1.00 87.12 96 VAL A O 1
ATOM 740 N N . GLN A 1 97 ? 9.282 11.005 8.839 1.00 85.38 97 GLN A N 1
ATOM 741 C CA . GLN A 1 97 ? 9.337 12.468 8.913 1.00 85.38 97 GLN A CA 1
ATOM 742 C C . GLN A 1 97 ? 8.502 13.159 7.820 1.00 85.38 97 GLN A C 1
ATOM 744 O O . GLN A 1 97 ? 7.848 14.163 8.086 1.00 85.38 97 GLN A O 1
ATOM 749 N N . TYR A 1 98 ? 8.421 12.583 6.614 1.00 84.06 98 TYR A N 1
ATOM 750 C CA . TYR A 1 98 ? 7.638 13.158 5.514 1.00 84.06 98 TYR A CA 1
ATOM 751 C C . TYR A 1 98 ? 6.132 13.150 5.812 1.00 84.06 98 TYR A C 1
ATOM 753 O O . TYR A 1 98 ? 5.408 14.079 5.439 1.00 84.06 98 TYR A O 1
ATOM 761 N N . TRP A 1 99 ? 5.654 12.134 6.533 1.00 86.06 99 TRP A N 1
ATOM 762 C CA . TRP A 1 99 ? 4.270 12.065 6.990 1.00 86.06 99 TRP A CA 1
ATOM 763 C C . TRP A 1 99 ? 3.985 13.153 8.024 1.00 86.06 99 TRP A C 1
ATOM 765 O O . TRP A 1 99 ? 2.945 13.813 7.973 1.00 86.06 99 TRP A O 1
ATOM 775 N N . GLU A 1 100 ? 4.916 13.365 8.950 1.00 85.25 100 GLU A N 1
ATOM 776 C CA . GLU A 1 100 ? 4.782 14.369 10.002 1.00 85.25 100 GLU A CA 1
ATOM 777 C C . GLU A 1 100 ? 4.800 15.796 9.439 1.00 85.25 100 GLU A C 1
ATOM 779 O O . GLU A 1 100 ? 4.021 16.658 9.862 1.00 85.25 100 GLU A O 1
ATOM 784 N N . GLU A 1 101 ? 5.659 16.040 8.452 1.00 84.50 101 GLU A N 1
ATOM 785 C CA . GLU A 1 101 ? 5.865 17.356 7.858 1.00 84.50 101 GLU A CA 1
ATOM 786 C C . GLU A 1 101 ? 4.774 17.760 6.870 1.00 84.50 101 GLU A C 1
ATOM 788 O O . GLU A 1 101 ? 4.476 18.955 6.780 1.00 84.50 101 GLU A O 1
ATOM 793 N N . VAL A 1 102 ? 4.170 16.799 6.164 1.00 81.88 102 VAL A N 1
ATOM 794 C CA . VAL A 1 102 ? 3.173 17.059 5.115 1.00 81.88 102 VAL A CA 1
ATOM 795 C C . VAL A 1 102 ? 1.797 16.548 5.526 1.00 81.88 102 VAL A C 1
ATOM 797 O O . VAL A 1 102 ? 0.881 17.344 5.750 1.00 81.88 102 VAL A O 1
ATOM 800 N N . GLY A 1 103 ? 1.637 15.232 5.663 1.00 81.81 103 GLY A N 1
ATOM 801 C CA . GLY A 1 103 ? 0.337 14.600 5.875 1.00 81.81 103 GLY A CA 1
ATOM 802 C C . GLY A 1 103 ? -0.349 15.045 7.165 1.00 81.81 103 GLY A C 1
ATOM 803 O O . GLY A 1 103 ? -1.493 15.503 7.132 1.00 81.81 103 GLY A O 1
ATOM 804 N N . LEU A 1 104 ? 0.359 15.038 8.300 1.00 83.44 104 LEU A N 1
ATOM 805 C CA . LEU A 1 104 ? -0.203 15.534 9.560 1.00 83.44 104 LEU A CA 1
ATOM 806 C C . LEU A 1 104 ? -0.568 17.022 9.492 1.00 83.44 104 LEU A C 1
ATOM 808 O O . LEU A 1 104 ? -1.577 17.420 10.077 1.00 83.44 104 LEU A O 1
ATOM 812 N N . LYS A 1 105 ? 0.192 17.856 8.772 1.00 83.06 105 LYS A N 1
ATOM 813 C CA . LYS A 1 105 ? -0.157 19.278 8.608 1.00 83.06 105 LYS A CA 1
ATOM 814 C C . LYS A 1 105 ? -1.426 19.454 7.773 1.00 83.06 105 LYS A C 1
ATOM 816 O O . LYS A 1 105 ? -2.306 20.205 8.187 1.00 83.06 105 LYS A O 1
ATOM 821 N N . LEU A 1 106 ? -1.571 18.716 6.673 1.00 77.88 106 LEU A N 1
ATOM 822 C CA . LEU A 1 106 ? -2.776 18.751 5.836 1.00 77.88 106 LEU A CA 1
ATOM 823 C C . LEU A 1 106 ? -4.035 18.351 6.613 1.00 77.88 106 LEU A C 1
ATOM 825 O O . LEU A 1 106 ? -5.085 18.975 6.469 1.00 77.88 106 LEU A O 1
ATOM 829 N N . THR A 1 107 ? -3.926 17.373 7.511 1.00 78.88 107 THR A N 1
ATOM 830 C CA . THR A 1 107 ? -5.076 16.927 8.319 1.00 78.88 107 THR A CA 1
ATOM 831 C C . THR A 1 107 ? -5.551 17.985 9.308 1.00 78.88 107 THR A C 1
ATOM 833 O O . THR A 1 107 ? -6.748 18.108 9.554 1.00 78.88 107 THR A O 1
ATOM 836 N N . LYS A 1 108 ? -4.632 18.808 9.831 1.00 78.69 108 LYS A N 1
ATOM 837 C CA . LYS A 1 108 ? -4.979 19.955 10.684 1.00 78.69 108 LYS A CA 1
ATOM 838 C C . LYS A 1 108 ? -5.747 21.020 9.903 1.00 78.69 108 LYS A C 1
ATOM 840 O O . LYS A 1 108 ? -6.617 21.670 10.470 1.00 78.69 108 LYS A O 1
ATOM 845 N N . MET A 1 109 ? -5.431 21.190 8.618 1.00 73.81 109 MET A N 1
ATOM 846 C CA . MET A 1 109 ? -6.058 22.191 7.751 1.00 73.81 109 MET A CA 1
ATOM 847 C C . MET A 1 109 ? -7.456 21.772 7.280 1.00 73.81 109 MET A C 1
ATOM 849 O O . MET A 1 109 ? -8.357 22.605 7.252 1.00 73.81 109 MET A O 1
ATOM 853 N N . ASN A 1 110 ? -7.646 20.491 6.952 1.00 68.25 110 ASN A N 1
ATOM 854 C CA . ASN A 1 110 ? -8.896 19.981 6.369 1.00 68.25 110 ASN A CA 1
ATOM 855 C C . ASN A 1 110 ? -9.847 19.342 7.398 1.00 68.25 110 ASN A C 1
ATOM 857 O O . ASN A 1 110 ? -10.966 18.964 7.058 1.00 68.25 110 ASN A O 1
ATOM 861 N N . GLY A 1 111 ? -9.421 19.242 8.660 1.00 69.44 111 GLY A N 1
ATOM 862 C CA . GLY A 1 111 ? -10.161 18.587 9.733 1.00 69.44 111 GLY A CA 1
ATOM 863 C C . GLY A 1 111 ? -9.700 17.145 9.968 1.00 69.44 111 GLY A C 1
ATOM 864 O O . GLY A 1 111 ? -9.463 16.365 9.051 1.00 69.44 111 GLY A O 1
ATOM 865 N N . HIS A 1 112 ? -9.601 16.765 11.242 1.00 68.19 112 HIS A N 1
ATOM 866 C CA . HIS A 1 112 ? -9.005 15.496 11.681 1.00 68.19 112 HIS A CA 1
ATOM 867 C C . HIS A 1 112 ? -9.910 14.258 11.561 1.00 68.19 112 HIS A C 1
ATOM 869 O O . HIS A 1 112 ? -9.553 13.188 12.062 1.00 68.19 112 HIS A O 1
ATOM 875 N N . ALA A 1 113 ? -11.084 14.376 10.938 1.00 73.50 113 ALA A N 1
ATOM 876 C CA . ALA A 1 113 ? -12.131 13.351 10.996 1.00 73.50 113 ALA A CA 1
ATOM 877 C C . ALA A 1 113 ? -11.703 11.980 10.432 1.00 73.50 113 ALA A C 1
ATOM 879 O O . ALA A 1 113 ? -12.236 10.947 10.847 1.00 73.50 113 ALA A O 1
ATOM 880 N N . HIS A 1 114 ? -10.740 11.969 9.509 1.00 73.00 114 HIS A N 1
ATOM 881 C CA . HIS A 1 114 ? -10.226 10.760 8.861 1.00 73.00 114 HIS A CA 1
ATOM 882 C C . HIS A 1 114 ? -8.950 10.228 9.535 1.00 73.00 114 HIS A C 1
ATOM 884 O O . HIS A 1 114 ? -8.718 9.022 9.567 1.00 73.00 114 HIS A O 1
ATOM 890 N N . THR A 1 115 ? -8.156 11.100 10.168 1.00 78.88 115 THR A N 1
ATOM 891 C CA . THR A 1 115 ? -6.892 10.714 10.822 1.00 78.88 115 THR A CA 1
ATOM 892 C C . THR A 1 115 ? -7.041 9.811 12.031 1.00 78.88 115 THR A C 1
ATOM 894 O O . THR A 1 115 ? -6.141 9.025 12.300 1.00 78.88 115 THR A O 1
ATOM 897 N N . SER A 1 116 ? -8.157 9.884 12.758 1.00 82.12 116 SER A N 1
ATOM 898 C CA . SER A 1 116 ? -8.392 9.025 13.929 1.00 82.12 116 SER A CA 1
ATOM 899 C C . SER A 1 116 ? -8.471 7.534 13.586 1.00 82.12 116 SER A C 1
ATOM 901 O O . SER A 1 116 ? -8.368 6.697 14.479 1.00 82.12 116 SER A O 1
ATOM 903 N N . ARG A 1 117 ? -8.639 7.202 12.301 1.00 80.88 117 ARG A N 1
ATOM 904 C CA . ARG A 1 117 ? -8.712 5.831 11.782 1.00 80.88 117 ARG A CA 1
ATOM 905 C C . ARG A 1 117 ? -7.339 5.278 11.407 1.00 80.88 117 ARG A C 1
ATOM 907 O O . ARG A 1 117 ? -7.217 4.077 11.196 1.00 80.88 117 ARG A O 1
ATOM 914 N N . ILE A 1 118 ? -6.313 6.129 11.332 1.00 85.81 118 ILE A N 1
ATOM 915 C CA . ILE A 1 118 ? -4.963 5.765 10.898 1.00 85.81 118 ILE A CA 1
ATOM 916 C C . ILE A 1 118 ? -4.110 5.343 12.101 1.00 85.81 118 ILE A C 1
ATOM 918 O O . ILE A 1 118 ? -3.839 6.125 13.008 1.00 85.81 118 ILE A O 1
ATOM 922 N N . GLN A 1 119 ? -3.622 4.108 12.058 1.00 88.88 119 GLN A N 1
ATOM 923 C CA . GLN A 1 119 ? -2.618 3.525 12.936 1.00 88.88 119 GLN A CA 1
ATOM 924 C C . GLN A 1 119 ? -1.306 3.375 12.161 1.00 88.88 119 GLN A C 1
ATOM 926 O O . GLN A 1 119 ? -1.064 2.372 11.486 1.00 88.88 119 GLN A O 1
ATOM 931 N N . LEU A 1 120 ? -0.450 4.389 12.259 1.00 89.00 120 LEU A N 1
ATOM 932 C CA . LEU A 1 120 ? 0.882 4.348 11.668 1.00 89.00 120 LEU A CA 1
ATOM 933 C C . LEU A 1 120 ? 1.822 3.478 12.511 1.00 89.00 120 LEU A C 1
ATOM 935 O O . LEU A 1 120 ? 1.996 3.719 13.706 1.00 89.00 120 LEU A O 1
ATOM 939 N N . LYS A 1 121 ? 2.464 2.496 11.880 1.00 90.81 121 LYS A N 1
ATOM 940 C CA . LYS A 1 121 ? 3.520 1.666 12.463 1.00 90.81 121 LYS A CA 1
ATOM 941 C C . LYS A 1 121 ? 4.828 1.942 11.731 1.00 90.81 121 LYS A C 1
ATOM 943 O O . LYS A 1 121 ? 5.009 1.533 10.590 1.00 90.81 121 LYS A O 1
ATOM 948 N N . SER A 1 122 ? 5.739 2.624 12.414 1.00 91.06 122 SER A N 1
ATOM 949 C CA . SER A 1 122 ? 7.031 3.043 11.857 1.00 91.06 122 SER A CA 1
ATOM 950 C C . SER A 1 122 ? 8.214 2.779 12.791 1.00 91.06 122 SER A C 1
ATOM 952 O O . SER A 1 122 ? 9.291 3.342 12.624 1.00 91.06 122 SER A O 1
ATOM 954 N N . SER A 1 123 ? 8.032 1.917 13.798 1.00 92.44 123 SER A N 1
ATOM 955 C CA . SER A 1 123 ? 9.077 1.575 14.772 1.00 92.44 123 SER A CA 1
ATOM 956 C C . SER A 1 123 ? 10.117 0.587 14.241 1.00 92.44 123 SER A C 1
ATOM 958 O O . SER A 1 123 ? 11.179 0.430 14.839 1.00 92.44 123 SER A O 1
ATOM 960 N N . GLU A 1 124 ? 9.820 -0.118 13.150 1.00 91.56 124 GLU A N 1
ATOM 961 C CA . GLU A 1 124 ? 10.722 -1.085 12.529 1.00 91.56 124 GLU A CA 1
ATOM 962 C C . GLU A 1 124 ? 10.573 -1.080 10.999 1.00 91.56 124 GLU A C 1
ATOM 964 O O . GLU A 1 124 ? 9.539 -0.635 10.501 1.00 91.56 124 GLU A O 1
ATOM 969 N N . PRO A 1 125 ? 11.584 -1.557 10.248 1.00 88.88 125 PRO A N 1
ATOM 970 C CA . PRO A 1 125 ? 11.494 -1.668 8.796 1.00 88.88 125 PRO A CA 1
ATOM 971 C C . PRO A 1 125 ? 10.315 -2.542 8.351 1.00 88.88 125 PRO A C 1
ATOM 973 O O . PRO A 1 125 ? 9.949 -3.506 9.034 1.00 88.88 125 PRO A O 1
ATOM 976 N N . ILE A 1 126 ? 9.756 -2.220 7.186 1.00 86.38 126 ILE A N 1
ATOM 977 C CA . ILE A 1 126 ? 8.616 -2.917 6.575 1.00 86.38 126 ILE A CA 1
ATOM 978 C C . ILE A 1 126 ? 8.881 -4.420 6.460 1.00 86.38 126 ILE A C 1
ATOM 980 O O . ILE A 1 126 ? 8.029 -5.223 6.841 1.00 86.38 126 ILE A O 1
ATOM 984 N N . GLU A 1 127 ? 10.104 -4.787 6.080 1.00 87.06 127 GLU A N 1
ATOM 985 C CA . GLU A 1 127 ? 10.577 -6.163 5.902 1.00 87.06 127 GLU A CA 1
ATOM 986 C C . GLU A 1 127 ? 10.483 -6.999 7.189 1.00 87.06 127 GLU A C 1
ATOM 988 O O . GLU A 1 127 ? 10.592 -8.222 7.164 1.00 87.06 127 GLU A O 1
ATOM 993 N N . LYS A 1 128 ? 10.306 -6.350 8.345 1.00 91.12 128 LYS A N 1
ATOM 994 C CA . LYS A 1 128 ? 10.058 -7.009 9.631 1.00 91.12 128 LYS A CA 1
ATOM 995 C C . LYS A 1 128 ? 8.629 -6.807 10.123 1.00 91.12 128 LYS A C 1
ATOM 997 O O . LYS 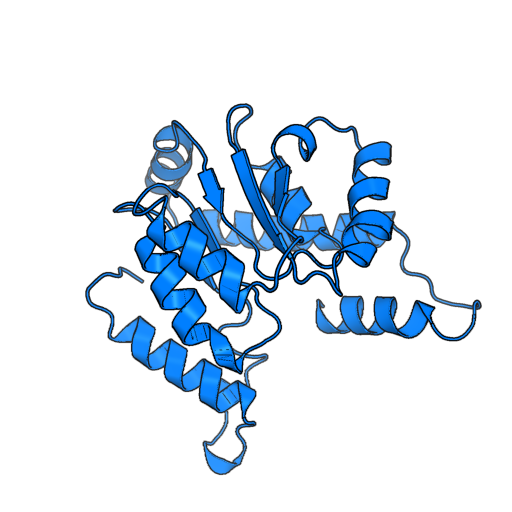A 1 128 ? 8.044 -7.744 10.669 1.00 91.12 128 LYS A O 1
ATOM 1002 N N . ALA A 1 129 ? 8.062 -5.616 9.931 1.00 91.19 129 ALA A N 1
ATOM 1003 C CA . ALA A 1 129 ? 6.710 -5.292 10.372 1.00 91.19 129 ALA A CA 1
ATOM 1004 C C . ALA A 1 129 ? 5.644 -6.120 9.639 1.00 91.19 129 ALA A C 1
ATOM 1006 O O . ALA A 1 129 ? 4.750 -6.674 10.285 1.00 91.19 129 ALA A O 1
ATOM 1007 N N . LEU A 1 130 ? 5.744 -6.228 8.312 1.00 90.75 130 LEU A N 1
ATOM 1008 C CA . LEU A 1 130 ? 4.733 -6.875 7.480 1.00 90.75 130 LEU A CA 1
ATOM 1009 C C . LEU A 1 130 ? 4.655 -8.397 7.714 1.00 90.75 130 LEU A C 1
ATOM 1011 O O . LEU A 1 130 ? 3.551 -8.880 7.984 1.00 90.75 130 LEU A O 1
ATOM 1015 N N . PRO A 1 131 ? 5.768 -9.161 7.745 1.00 92.94 131 PRO A N 1
ATOM 1016 C CA . PRO A 1 131 ? 5.708 -10.588 8.063 1.00 92.94 131 PRO A CA 1
ATOM 1017 C C . PRO A 1 131 ? 5.132 -10.867 9.456 1.00 92.94 131 PRO A C 1
ATOM 1019 O O . PRO A 1 131 ? 4.341 -11.794 9.631 1.00 92.94 131 PRO A O 1
ATOM 1022 N N . LYS A 1 132 ? 5.494 -10.051 10.458 1.00 94.19 132 LYS A N 1
ATOM 1023 C CA . LYS A 1 132 ? 4.942 -10.159 11.819 1.00 94.19 132 LYS A CA 1
ATOM 1024 C C . LYS A 1 132 ? 3.440 -9.902 11.836 1.00 94.19 132 LYS A C 1
ATOM 1026 O O . LYS A 1 132 ? 2.708 -10.627 12.504 1.00 94.19 132 LYS A O 1
ATOM 1031 N N . LEU A 1 133 ? 2.982 -8.886 11.106 1.00 91.06 133 LEU A N 1
ATOM 1032 C CA . LEU A 1 133 ? 1.562 -8.583 10.984 1.00 91.06 133 LEU A CA 1
ATOM 1033 C C . LEU A 1 133 ? 0.816 -9.747 10.323 1.00 91.06 133 LEU A C 1
ATOM 1035 O O . LEU A 1 133 ? -0.161 -10.229 10.882 1.00 91.06 133 LEU A O 1
ATOM 1039 N N . ALA A 1 134 ? 1.335 -10.270 9.209 1.00 92.44 134 ALA A N 1
ATOM 1040 C CA . ALA A 1 134 ? 0.762 -11.416 8.500 1.00 92.44 134 ALA A CA 1
ATOM 1041 C C . ALA A 1 134 ? 0.741 -12.703 9.339 1.00 92.44 134 ALA A C 1
ATOM 1043 O O . ALA A 1 134 ? -0.130 -13.560 9.163 1.00 92.44 134 ALA A O 1
ATOM 1044 N N . ALA A 1 135 ? 1.696 -12.862 10.258 1.00 94.75 135 ALA A N 1
ATOM 1045 C CA . ALA A 1 135 ? 1.716 -13.976 11.194 1.00 94.75 135 ALA A CA 1
ATOM 1046 C C . ALA A 1 135 ? 0.627 -13.864 12.270 1.00 94.75 135 ALA A C 1
ATOM 1048 O O . ALA A 1 135 ? 0.016 -14.880 12.602 1.00 94.75 135 ALA A O 1
ATOM 1049 N N . ASN A 1 136 ? 0.391 -12.656 12.785 1.00 93.69 136 ASN A N 1
ATOM 1050 C CA . ASN A 1 136 ? -0.517 -12.409 13.906 1.00 93.69 136 ASN A CA 1
ATOM 1051 C C . ASN A 1 136 ? -1.978 -12.197 13.479 1.00 93.69 136 ASN A C 1
ATOM 1053 O O . ASN A 1 136 ? -2.876 -12.553 14.233 1.00 93.69 136 ASN A O 1
ATOM 1057 N N . GLU A 1 137 ? -2.212 -11.649 12.285 1.00 90.06 137 GLU A N 1
ATOM 1058 C CA . GLU A 1 137 ? -3.531 -11.207 11.803 1.00 90.06 137 GLU A CA 1
ATOM 1059 C C . GLU A 1 137 ? -3.897 -11.820 10.425 1.00 90.06 137 GLU A C 1
ATOM 1061 O O . GLU A 1 137 ? -4.240 -11.090 9.491 1.00 90.06 137 GLU A O 1
ATOM 1066 N N . PRO A 1 138 ? -3.781 -13.147 10.214 1.00 92.69 138 PRO A N 1
ATOM 1067 C CA . PRO A 1 138 ? -4.050 -13.747 8.907 1.00 92.69 138 PRO A CA 1
ATOM 1068 C C . PRO A 1 138 ? -5.540 -13.683 8.540 1.00 92.69 138 PRO A C 1
ATOM 1070 O O . PRO A 1 138 ? -6.400 -13.951 9.377 1.00 92.69 138 PRO A O 1
ATOM 1073 N N . ASN A 1 139 ? -5.844 -13.446 7.261 1.00 90.12 139 ASN A N 1
ATOM 1074 C CA . ASN A 1 139 ? -7.208 -13.330 6.721 1.00 90.12 139 ASN A CA 1
ATOM 1075 C C . ASN A 1 139 ? -8.088 -12.275 7.420 1.00 90.12 139 ASN A C 1
ATOM 1077 O O . ASN A 1 139 ? -9.302 -12.462 7.511 1.00 90.12 139 ASN A O 1
ATOM 1081 N N . ASN A 1 140 ? -7.489 -11.202 7.937 1.00 84.75 140 ASN A N 1
ATOM 1082 C CA . ASN A 1 140 ? -8.181 -10.187 8.731 1.00 84.75 140 ASN A CA 1
ATOM 1083 C C . ASN A 1 140 ? -8.359 -8.842 7.999 1.00 84.75 140 ASN A C 1
ATOM 1085 O O . ASN A 1 140 ? -8.855 -7.884 8.583 1.00 84.75 140 ASN A O 1
ATOM 1089 N N . PHE A 1 141 ? -7.944 -8.760 6.729 1.00 81.62 141 PHE A N 1
ATOM 1090 C CA . PHE A 1 141 ? -7.961 -7.523 5.943 1.00 81.62 141 PHE A CA 1
ATOM 1091 C C . PHE A 1 141 ? -8.868 -7.632 4.719 1.00 81.62 141 PHE A C 1
ATOM 1093 O O . PHE A 1 141 ? -8.820 -8.620 3.985 1.00 81.62 141 PHE A O 1
ATOM 1100 N N . ASP A 1 142 ? -9.682 -6.602 4.486 1.00 77.00 142 ASP A N 1
ATOM 1101 C CA . ASP A 1 142 ? -10.571 -6.496 3.322 1.00 77.00 142 ASP A CA 1
ATOM 1102 C C . ASP A 1 142 ? -9.858 -5.934 2.096 1.00 77.00 142 ASP A C 1
ATOM 1104 O O . ASP A 1 142 ? -10.203 -6.276 0.965 1.00 77.00 142 ASP A O 1
ATOM 1108 N N . PHE A 1 143 ? -8.890 -5.048 2.328 1.00 77.94 143 PHE A N 1
ATOM 1109 C CA . PHE A 1 143 ? -8.231 -4.276 1.289 1.00 77.94 143 PHE A CA 1
ATOM 1110 C C . PHE A 1 143 ? -6.758 -4.039 1.624 1.00 77.94 143 PHE A C 1
ATOM 1112 O O . PHE A 1 143 ? -6.417 -3.700 2.762 1.00 77.94 143 PHE A O 1
ATOM 1119 N N . ILE A 1 144 ? -5.914 -4.189 0.601 1.00 82.19 144 ILE A N 1
ATOM 1120 C CA . ILE A 1 144 ? -4.479 -3.916 0.629 1.00 82.19 144 ILE A CA 1
ATOM 1121 C C . ILE A 1 144 ? -4.074 -3.171 -0.658 1.00 82.19 144 ILE A C 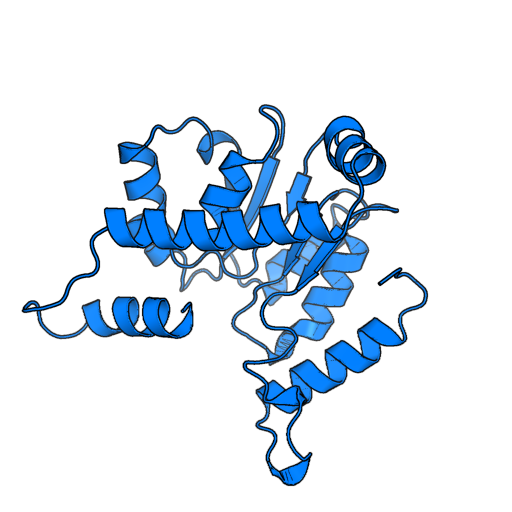1
ATOM 1123 O O . ILE A 1 144 ? -4.413 -3.573 -1.761 1.00 82.19 144 ILE A O 1
ATOM 1127 N N . PHE A 1 145 ? -3.320 -2.090 -0.512 1.00 79.75 145 PHE A N 1
ATOM 1128 C CA . PHE A 1 145 ? -2.664 -1.227 -1.498 1.00 79.75 145 PHE A CA 1
ATOM 1129 C C . PHE A 1 145 ? -1.129 -1.280 -1.353 1.00 79.75 145 PHE A C 1
ATOM 1131 O O . PHE A 1 145 ? -0.510 -0.527 -0.599 1.00 79.75 145 PHE A O 1
ATOM 1138 N N . LEU A 1 146 ? -0.491 -2.214 -2.044 1.00 82.25 146 LEU A N 1
ATOM 1139 C CA . LEU A 1 146 ? 0.949 -2.426 -1.972 1.00 82.25 146 LEU A CA 1
ATOM 1140 C C . LEU A 1 146 ? 1.701 -1.344 -2.771 1.00 82.25 146 LEU A C 1
ATOM 1142 O O . LEU A 1 146 ? 1.540 -1.269 -3.990 1.00 82.25 146 LEU A O 1
ATOM 1146 N N . ASP A 1 147 ? 2.512 -0.520 -2.096 1.00 78.88 147 ASP A N 1
ATOM 1147 C CA . ASP A 1 147 ? 3.296 0.574 -2.706 1.00 78.88 147 ASP A CA 1
ATOM 1148 C C . ASP A 1 147 ? 4.685 0.767 -2.068 1.00 78.88 147 ASP A C 1
ATOM 1150 O O . ASP A 1 147 ? 5.113 1.886 -1.788 1.00 78.88 147 ASP A O 1
ATOM 1154 N N . ASP A 1 148 ? 5.408 -0.330 -1.837 1.00 75.81 148 ASP A N 1
ATOM 1155 C CA . ASP A 1 148 ? 6.799 -0.270 -1.364 1.00 75.81 148 ASP A CA 1
ATOM 1156 C C . ASP A 1 148 ? 7.745 0.287 -2.430 1.00 75.81 148 ASP A C 1
ATOM 1158 O O . ASP A 1 148 ? 7.876 -0.233 -3.541 1.00 75.81 148 ASP A O 1
ATOM 1162 N N . PHE A 1 149 ? 8.479 1.327 -2.050 1.00 70.75 149 PHE A N 1
ATOM 1163 C CA . PHE A 1 149 ? 9.575 1.872 -2.830 1.00 70.75 149 PHE A CA 1
ATOM 1164 C C . PHE A 1 149 ? 10.724 0.861 -3.040 1.00 70.75 149 PHE A C 1
ATOM 1166 O O . PHE A 1 149 ? 11.396 0.909 -4.075 1.00 70.75 149 PHE A O 1
ATOM 1173 N N . LYS A 1 150 ? 10.959 -0.056 -2.092 1.00 75.19 150 LYS A N 1
ATOM 1174 C CA . LYS A 1 150 ? 12.000 -1.091 -2.169 1.00 75.19 150 LYS A CA 1
ATOM 1175 C C . LYS A 1 150 ? 11.510 -2.307 -2.954 1.00 75.19 150 LYS A C 1
ATOM 1177 O O . LYS A 1 150 ? 10.956 -3.255 -2.409 1.00 75.19 150 LYS A O 1
ATOM 1182 N N . ARG A 1 151 ? 11.774 -2.298 -4.260 1.00 73.88 151 ARG A N 1
ATOM 1183 C CA . ARG A 1 151 ? 11.302 -3.338 -5.187 1.00 73.88 151 ARG A CA 1
ATOM 1184 C C . ARG A 1 151 ? 11.863 -4.729 -4.914 1.00 73.88 151 ARG A C 1
ATOM 1186 O O . ARG A 1 151 ? 11.164 -5.695 -5.171 1.00 73.88 151 ARG A O 1
ATOM 1193 N N . ASP A 1 152 ? 13.067 -4.855 -4.369 1.00 77.44 152 ASP A N 1
ATOM 1194 C CA . ASP A 1 152 ? 13.699 -6.170 -4.182 1.00 77.44 152 ASP A CA 1
ATOM 1195 C C . ASP A 1 152 ? 12.889 -7.113 -3.266 1.00 77.44 152 ASP A C 1
ATOM 1197 O O . ASP A 1 152 ? 12.987 -8.329 -3.408 1.00 77.44 152 ASP A O 1
ATOM 1201 N N . ASN A 1 153 ? 12.039 -6.571 -2.382 1.00 77.88 153 ASN A N 1
ATOM 1202 C CA . ASN A 1 153 ? 11.206 -7.348 -1.451 1.00 77.88 153 ASN A CA 1
ATOM 1203 C C . ASN A 1 153 ? 9.752 -7.522 -1.917 1.00 77.88 153 ASN A C 1
ATOM 1205 O O . ASN A 1 153 ? 8.954 -8.158 -1.233 1.00 77.88 153 ASN A O 1
ATOM 1209 N N . TYR A 1 154 ? 9.386 -6.992 -3.087 1.00 83.69 154 TYR A N 1
ATOM 1210 C CA . TYR A 1 154 ? 7.980 -6.841 -3.477 1.00 83.69 154 TYR A CA 1
ATOM 1211 C C . TYR A 1 154 ? 7.221 -8.165 -3.595 1.00 83.69 154 TYR A C 1
ATOM 1213 O O . TYR A 1 154 ? 6.015 -8.222 -3.358 1.00 83.69 154 TYR A O 1
ATOM 1221 N N . LEU A 1 155 ? 7.922 -9.244 -3.952 1.00 86.62 155 LEU A N 1
ATOM 1222 C CA . LEU A 1 155 ? 7.322 -10.573 -4.008 1.00 86.62 155 LEU A CA 1
ATOM 1223 C C . LEU A 1 155 ? 7.000 -11.120 -2.607 1.00 86.62 155 LEU A C 1
ATOM 1225 O O . LEU A 1 155 ? 5.941 -11.719 -2.418 1.00 86.62 155 LEU A O 1
ATOM 1229 N N . ASP A 1 156 ? 7.876 -10.887 -1.629 1.00 89.00 156 ASP A N 1
ATOM 1230 C CA . ASP A 1 156 ? 7.621 -11.261 -0.236 1.00 89.00 156 ASP A CA 1
ATOM 1231 C C . ASP A 1 156 ? 6.477 -10.418 0.336 1.00 89.00 156 ASP A C 1
ATOM 1233 O O . ASP A 1 156 ? 5.568 -10.948 0.985 1.00 89.00 156 ASP A O 1
ATOM 1237 N N . ASP A 1 157 ? 6.458 -9.120 0.024 1.00 88.88 157 ASP A N 1
ATOM 1238 C CA . ASP A 1 157 ? 5.373 -8.231 0.430 1.00 88.88 157 ASP A CA 1
ATOM 1239 C C . ASP A 1 157 ? 4.031 -8.665 -0.166 1.00 88.88 157 ASP A C 1
ATOM 1241 O O . ASP A 1 157 ? 3.011 -8.651 0.529 1.00 88.88 157 ASP A O 1
ATOM 1245 N N . TYR A 1 158 ? 4.024 -9.108 -1.426 1.00 90.88 158 TYR A N 1
ATOM 1246 C CA . TYR A 1 158 ? 2.859 -9.713 -2.064 1.00 90.88 158 TYR A CA 1
ATOM 1247 C C . TYR A 1 158 ? 2.391 -10.966 -1.308 1.00 90.88 158 TYR A C 1
ATOM 1249 O O . TYR A 1 158 ? 1.223 -11.045 -0.935 1.00 90.88 158 TYR A O 1
ATOM 1257 N N . GLU A 1 159 ? 3.269 -11.928 -1.011 1.00 93.31 159 GLU A N 1
ATOM 1258 C CA . GLU A 1 159 ? 2.869 -13.159 -0.310 1.00 93.31 159 GLU A CA 1
ATOM 1259 C C . GLU A 1 159 ? 2.327 -12.876 1.101 1.00 93.31 159 GLU A C 1
ATOM 1261 O O . GLU A 1 159 ? 1.329 -13.469 1.531 1.00 93.31 159 GLU A O 1
ATOM 1266 N N . HIS A 1 160 ? 2.932 -11.929 1.822 1.00 93.75 160 HIS A N 1
ATOM 1267 C CA . HIS A 1 160 ? 2.419 -11.483 3.115 1.00 93.75 160 HIS A CA 1
ATOM 1268 C C . HIS A 1 160 ? 1.083 -10.749 2.993 1.00 93.75 160 HIS A C 1
ATOM 1270 O O . HIS A 1 160 ? 0.194 -10.975 3.816 1.00 93.75 160 HIS A O 1
ATOM 1276 N N . SER A 1 161 ? 0.905 -9.946 1.945 1.00 91.81 161 SER A N 1
ATOM 1277 C CA . SER A 1 161 ? -0.364 -9.288 1.626 1.00 91.81 161 SER A CA 1
ATOM 1278 C C . SER A 1 161 ? -1.474 -10.305 1.357 1.00 91.81 161 SER A C 1
ATOM 1280 O O . SER A 1 161 ? -2.551 -10.215 1.943 1.00 91.81 161 SER A O 1
ATOM 1282 N N . ILE A 1 162 ? -1.205 -11.341 0.559 1.00 93.06 162 ILE A N 1
ATOM 1283 C CA . ILE A 1 162 ? -2.175 -12.415 0.307 1.00 93.06 162 ILE A CA 1
ATOM 1284 C C . ILE A 1 162 ? -2.552 -13.152 1.593 1.00 93.06 162 ILE A C 1
ATOM 1286 O O . ILE A 1 162 ? -3.712 -13.502 1.783 1.00 93.06 162 ILE A O 1
ATOM 1290 N N . ARG A 1 163 ? -1.601 -13.371 2.506 1.00 94.25 163 ARG A N 1
ATOM 1291 C CA . ARG A 1 163 ? -1.878 -14.007 3.803 1.00 94.25 163 ARG A CA 1
ATOM 1292 C C . ARG A 1 163 ? -2.742 -13.141 4.728 1.00 94.25 163 ARG A C 1
ATOM 1294 O O . ARG A 1 163 ? -3.486 -13.680 5.548 1.00 94.25 163 ARG A O 1
ATOM 1301 N N . LEU A 1 164 ? -2.605 -11.823 4.640 1.00 91.19 164 LEU A N 1
ATOM 1302 C CA . LEU A 1 164 ? -3.389 -10.859 5.412 1.00 91.19 164 LEU A CA 1
ATOM 1303 C C . LEU A 1 164 ? -4.823 -10.745 4.888 1.00 91.19 164 LEU A C 1
ATOM 1305 O O . LEU A 1 164 ? -5.754 -10.626 5.684 1.00 91.19 164 LEU A O 1
ATOM 1309 N N . LEU A 1 165 ? -5.010 -10.808 3.569 1.00 88.19 165 LEU A N 1
ATOM 1310 C CA . LEU A 1 165 ? -6.321 -10.666 2.943 1.00 88.19 165 LEU A CA 1
ATOM 1311 C C . LEU A 1 165 ? -7.260 -11.814 3.298 1.00 88.19 165 LEU A C 1
ATOM 1313 O O . LEU A 1 165 ? -6.913 -12.991 3.201 1.00 88.19 165 LEU A O 1
ATOM 1317 N N . ARG A 1 166 ? -8.497 -11.477 3.668 1.00 85.31 166 ARG A N 1
ATOM 1318 C CA . ARG A 1 166 ? -9.570 -12.470 3.739 1.00 85.31 166 ARG A CA 1
ATOM 1319 C C . ARG A 1 166 ? -9.955 -12.946 2.339 1.00 85.31 166 ARG A C 1
ATOM 1321 O O . ARG A 1 166 ? -9.708 -12.279 1.334 1.00 85.31 166 ARG A O 1
ATOM 1328 N N . ARG A 1 167 ? -10.674 -14.069 2.265 1.00 86.31 167 ARG A N 1
ATOM 1329 C CA . ARG A 1 167 ? -11.292 -14.500 1.001 1.00 86.31 167 ARG A CA 1
ATOM 1330 C C . ARG A 1 167 ? -12.238 -13.412 0.475 1.00 86.31 167 ARG A C 1
ATOM 1332 O O . ARG A 1 167 ? -13.058 -12.883 1.230 1.00 86.31 167 ARG A O 1
ATOM 1339 N N . GLY A 1 168 ? -12.111 -13.101 -0.814 1.00 82.50 168 GLY A N 1
ATOM 1340 C CA . GLY A 1 168 ? -12.848 -12.015 -1.467 1.00 82.50 168 GLY A CA 1
ATOM 1341 C C . GLY A 1 168 ? -12.393 -10.609 -1.058 1.00 82.50 168 GLY A C 1
ATOM 1342 O O . GLY A 1 168 ? -13.139 -9.661 -1.275 1.00 82.50 168 GLY A O 1
ATOM 1343 N N . GLY A 1 169 ? -11.236 -10.476 -0.401 1.00 81.00 169 GLY A N 1
ATOM 1344 C CA . GLY A 1 169 ? -10.568 -9.192 -0.212 1.00 81.00 169 GLY A CA 1
ATOM 1345 C C . GLY A 1 169 ? -9.840 -8.744 -1.483 1.00 81.00 169 GLY A C 1
ATOM 1346 O O . GLY A 1 169 ? -9.596 -9.548 -2.383 1.00 81.00 169 GLY A O 1
ATOM 1347 N N . LEU A 1 170 ? -9.494 -7.460 -1.549 1.00 80.88 170 LEU A N 1
ATOM 1348 C CA . LEU A 1 170 ? -8.902 -6.830 -2.727 1.00 80.88 170 LEU A CA 1
ATOM 1349 C C . LEU A 1 170 ? -7.447 -6.419 -2.481 1.00 80.88 170 LEU A C 1
ATOM 1351 O O . LEU A 1 170 ? -7.151 -5.692 -1.535 1.00 80.88 170 LEU A O 1
ATOM 1355 N N . LEU A 1 171 ? -6.558 -6.830 -3.387 1.00 85.06 171 LEU A N 1
ATOM 1356 C CA . LEU A 1 171 ? -5.184 -6.344 -3.473 1.00 85.06 171 LEU A CA 1
ATOM 1357 C C . LEU A 1 171 ? -5.038 -5.409 -4.676 1.00 85.06 171 LEU A C 1
ATOM 1359 O O . LEU A 1 171 ? -5.319 -5.798 -5.807 1.00 85.06 171 LEU A O 1
ATOM 1363 N N . ILE A 1 172 ? -4.529 -4.207 -4.448 1.00 82.62 172 ILE A N 1
ATOM 1364 C CA . ILE A 1 172 ? -4.039 -3.301 -5.483 1.00 82.62 172 ILE A CA 1
ATOM 1365 C C . ILE A 1 172 ? -2.530 -3.193 -5.329 1.00 82.62 172 ILE A C 1
ATOM 1367 O O . ILE A 1 172 ? -2.030 -2.967 -4.232 1.00 82.62 172 ILE A O 1
ATOM 1371 N N . ILE A 1 173 ? -1.801 -3.318 -6.434 1.00 81.88 173 ILE A N 1
ATOM 1372 C CA . ILE A 1 173 ? -0.348 -3.160 -6.456 1.00 81.88 173 ILE A CA 1
ATOM 1373 C C . ILE A 1 173 ? -0.010 -1.923 -7.276 1.00 81.88 173 ILE A C 1
ATOM 1375 O O . ILE A 1 173 ? -0.294 -1.858 -8.476 1.00 81.88 173 ILE A O 1
ATOM 1379 N N . ASN A 1 174 ? 0.603 -0.930 -6.636 1.00 77.50 174 ASN A N 1
ATOM 1380 C CA . ASN A 1 174 ? 1.041 0.265 -7.329 1.00 77.50 174 ASN A CA 1
ATOM 1381 C C . ASN A 1 174 ? 2.251 -0.041 -8.218 1.00 77.50 174 ASN A C 1
ATOM 1383 O O . ASN A 1 174 ? 3.099 -0.877 -7.902 1.00 77.50 174 ASN A O 1
ATOM 1387 N N . GLN A 1 175 ? 2.336 0.681 -9.336 1.00 78.25 175 GLN A N 1
ATOM 1388 C CA . GLN A 1 175 ? 3.467 0.644 -10.263 1.00 78.25 175 GLN A CA 1
ATOM 1389 C C . GLN A 1 175 ? 3.778 -0.751 -10.838 1.00 78.25 175 GLN A C 1
ATOM 1391 O O . GLN A 1 175 ? 4.909 -0.991 -11.251 1.00 78.25 175 GLN A O 1
ATOM 1396 N N . ALA A 1 176 ? 2.779 -1.636 -10.965 1.00 83.50 176 ALA A N 1
ATOM 1397 C CA . ALA A 1 176 ? 2.931 -2.972 -11.561 1.00 83.50 176 ALA A CA 1
ATOM 1398 C C . ALA A 1 176 ? 3.589 -2.961 -12.959 1.00 83.50 176 ALA A C 1
ATOM 1400 O O . ALA A 1 176 ? 4.271 -3.908 -13.337 1.00 83.50 176 ALA A O 1
ATOM 1401 N N . LEU A 1 177 ? 3.436 -1.869 -13.719 1.00 84.94 177 LEU A N 1
ATOM 1402 C CA . LEU A 1 177 ? 4.058 -1.697 -15.038 1.00 84.94 177 LEU A CA 1
ATOM 1403 C C . LEU A 1 177 ? 5.444 -1.032 -15.010 1.00 84.94 177 LEU A C 1
ATOM 1405 O O . LEU A 1 177 ? 6.055 -0.886 -16.063 1.00 84.94 177 LEU A O 1
ATOM 1409 N N . ASN A 1 178 ? 5.915 -0.574 -13.848 1.00 85.62 178 ASN A N 1
ATOM 1410 C CA . ASN A 1 178 ? 7.170 0.157 -13.650 1.00 85.62 178 ASN A CA 1
ATOM 1411 C C . ASN A 1 178 ? 7.458 1.210 -14.743 1.00 85.62 178 ASN A C 1
ATOM 1413 O O . ASN A 1 178 ? 8.465 1.152 -15.441 1.00 85.62 178 ASN A O 1
ATOM 1417 N N . ASN A 1 179 ? 6.526 2.148 -14.951 1.00 83.25 179 ASN A N 1
ATOM 1418 C CA . ASN A 1 179 ? 6.593 3.166 -16.015 1.00 83.25 179 ASN A CA 1
ATOM 1419 C C . ASN A 1 179 ? 6.736 2.599 -17.445 1.00 83.25 179 ASN A C 1
ATOM 1421 O O . ASN A 1 179 ? 7.294 3.250 -18.323 1.00 83.25 179 ASN A O 1
ATOM 1425 N N . GLY A 1 180 ? 6.214 1.396 -17.685 1.00 88.38 180 GLY A N 1
ATOM 1426 C CA . GLY A 1 180 ? 6.307 0.697 -18.966 1.00 88.38 180 GLY A CA 1
ATOM 1427 C C . GLY A 1 180 ? 7.593 -0.111 -19.140 1.00 88.38 180 GLY A C 1
ATOM 1428 O O . GLY A 1 180 ? 7.720 -0.802 -20.144 1.00 88.38 180 GLY A O 1
ATOM 1429 N N . GLY A 1 181 ? 8.520 -0.085 -18.178 1.00 90.25 181 GLY A N 1
ATOM 1430 C CA . GLY A 1 181 ? 9.788 -0.803 -18.292 1.00 90.25 181 GLY A CA 1
ATOM 1431 C C . GLY A 1 181 ? 9.618 -2.326 -18.384 1.00 90.25 181 GLY A C 1
ATOM 1432 O O . GLY A 1 181 ? 10.349 -2.980 -19.127 1.00 90.25 181 GLY A O 1
ATOM 1433 N N . VAL A 1 182 ? 8.558 -2.887 -17.783 1.00 92.25 182 VAL A N 1
ATOM 1434 C CA . VAL A 1 182 ? 8.202 -4.318 -17.925 1.00 92.25 182 VAL A CA 1
ATOM 1435 C C . VAL A 1 182 ? 7.749 -4.707 -19.340 1.00 92.25 182 VAL A C 1
ATOM 1437 O O . VAL A 1 182 ? 7.610 -5.891 -19.629 1.00 92.25 182 VAL A O 1
ATOM 1440 N N . LEU A 1 183 ? 7.483 -3.726 -20.208 1.00 92.50 183 LEU A N 1
ATOM 1441 C CA . LEU A 1 183 ? 7.063 -3.927 -21.599 1.00 92.50 183 LEU A CA 1
ATOM 1442 C C . LEU A 1 183 ? 8.234 -3.817 -22.589 1.00 92.50 183 LEU A C 1
ATOM 1444 O O . LEU A 1 183 ? 8.020 -3.953 -23.791 1.00 92.50 183 LEU A O 1
ATOM 1448 N N . THR A 1 184 ? 9.442 -3.520 -22.106 1.00 93.69 184 THR A N 1
ATOM 1449 C CA . THR A 1 184 ? 10.641 -3.393 -22.947 1.00 93.69 184 THR A CA 1
ATOM 1450 C C . THR A 1 184 ? 11.296 -4.752 -23.201 1.00 93.69 184 THR A C 1
ATOM 1452 O O . THR A 1 184 ? 10.965 -5.742 -22.546 1.00 93.69 184 THR A O 1
ATOM 1455 N N . ASP A 1 185 ? 12.225 -4.813 -24.157 1.00 94.06 185 ASP A N 1
ATOM 1456 C CA . ASP A 1 185 ? 13.008 -6.025 -24.409 1.00 94.06 185 ASP A CA 1
ATOM 1457 C C . ASP A 1 185 ? 13.829 -6.414 -23.169 1.00 94.06 185 ASP A C 1
ATOM 1459 O O . ASP A 1 185 ? 14.331 -5.556 -22.440 1.00 94.06 185 ASP A O 1
ATOM 1463 N N . ALA A 1 186 ? 14.007 -7.719 -22.936 1.00 92.00 186 ALA A N 1
ATOM 1464 C CA . ALA A 1 186 ? 14.652 -8.240 -21.725 1.00 92.00 186 ALA A CA 1
ATOM 1465 C C . ALA A 1 186 ? 16.075 -7.688 -21.497 1.00 92.00 186 ALA A C 1
ATOM 1467 O O . ALA A 1 186 ? 16.508 -7.539 -20.354 1.00 92.00 186 ALA A O 1
ATOM 1468 N N . GLU A 1 187 ? 16.789 -7.357 -22.575 1.00 94.69 187 GLU A N 1
ATOM 1469 C CA . GLU A 1 187 ? 18.136 -6.774 -22.537 1.00 94.69 187 GLU A CA 1
ATOM 1470 C C . GLU A 1 187 ? 18.148 -5.302 -22.091 1.00 94.69 187 GLU A C 1
ATOM 1472 O O . GLU A 1 187 ? 19.180 -4.808 -21.637 1.00 94.69 187 GLU A O 1
ATOM 1477 N N . LEU A 1 188 ? 17.014 -4.603 -22.211 1.00 94.88 188 LEU A N 1
ATOM 1478 C CA . LEU A 1 188 ? 16.845 -3.193 -21.845 1.00 94.88 188 LEU A CA 1
ATOM 1479 C C . LEU A 1 188 ? 16.245 -3.006 -20.449 1.00 94.88 188 LEU A C 1
ATOM 1481 O O . LEU A 1 188 ? 16.294 -1.902 -19.906 1.00 94.88 188 LEU A O 1
ATOM 1485 N N . MET A 1 189 ? 15.704 -4.073 -19.858 1.00 94.19 189 MET A N 1
ATOM 1486 C CA . MET A 1 189 ? 15.128 -4.031 -18.520 1.00 94.19 189 MET A CA 1
ATOM 1487 C C . MET A 1 189 ? 16.180 -3.637 -17.477 1.00 94.19 189 MET A C 1
ATOM 1489 O O . MET A 1 189 ? 17.284 -4.190 -17.415 1.00 94.19 189 MET A O 1
ATOM 1493 N N . THR A 1 190 ? 15.819 -2.708 -16.597 1.00 93.00 190 THR A N 1
ATOM 1494 C CA . THR A 1 190 ? 16.554 -2.471 -15.352 1.00 93.00 190 THR A CA 1
ATOM 1495 C C . THR A 1 190 ? 16.327 -3.621 -14.369 1.00 93.00 190 THR A C 1
ATOM 1497 O O . THR A 1 190 ? 15.505 -4.511 -14.597 1.00 93.00 190 THR A O 1
ATOM 1500 N N . GLU A 1 191 ? 17.036 -3.610 -13.241 1.00 89.81 191 GLU A N 1
ATOM 1501 C CA . GLU A 1 191 ? 16.790 -4.605 -12.193 1.00 89.81 191 GLU A CA 1
ATOM 1502 C C . GLU A 1 191 ? 15.366 -4.506 -11.635 1.00 89.81 191 GLU A C 1
ATOM 1504 O O . GLU A 1 191 ? 14.668 -5.510 -11.536 1.00 89.81 191 GLU A O 1
ATOM 1509 N N . ASN A 1 192 ? 14.878 -3.283 -11.412 1.00 87.50 192 ASN A N 1
ATOM 1510 C CA . ASN A 1 192 ? 13.501 -3.053 -10.983 1.00 87.50 192 ASN A CA 1
ATOM 1511 C C . ASN A 1 192 ? 12.483 -3.577 -12.008 1.00 87.50 192 ASN A C 1
ATOM 1513 O O . ASN A 1 192 ? 11.472 -4.154 -11.617 1.00 87.50 192 ASN A O 1
ATOM 1517 N N . ASP A 1 193 ? 12.746 -3.422 -13.310 1.00 91.44 193 ASP A N 1
ATOM 1518 C CA . ASP A 1 193 ? 11.864 -3.962 -14.354 1.00 91.44 193 ASP A CA 1
ATOM 1519 C C . ASP A 1 193 ? 11.802 -5.487 -14.305 1.00 91.44 193 ASP A C 1
ATOM 1521 O O . ASP A 1 193 ? 10.717 -6.060 -14.404 1.00 91.44 193 ASP A O 1
ATOM 1525 N N . ARG A 1 194 ? 12.947 -6.149 -14.099 1.00 91.19 194 ARG A N 1
ATOM 1526 C CA . ARG A 1 194 ? 13.015 -7.611 -13.970 1.00 91.19 194 ARG A CA 1
ATOM 1527 C C . ARG A 1 194 ? 12.273 -8.118 -12.742 1.00 91.19 194 ARG A C 1
ATOM 1529 O O . ARG A 1 194 ? 11.532 -9.098 -12.853 1.00 91.19 194 ARG A O 1
ATOM 1536 N N . VAL A 1 195 ? 12.431 -7.452 -11.599 1.00 88.06 195 VAL A N 1
ATOM 1537 C CA . VAL A 1 195 ? 11.724 -7.810 -10.363 1.00 88.06 195 VAL A CA 1
ATOM 1538 C C . VAL A 1 195 ? 10.212 -7.671 -10.550 1.00 88.06 195 VAL A C 1
ATOM 1540 O O . VAL A 1 195 ? 9.466 -8.620 -10.303 1.00 88.06 195 VAL A O 1
ATOM 1543 N N . MET A 1 196 ? 9.755 -6.538 -11.090 1.00 88.44 196 MET A N 1
ATOM 1544 C CA . MET A 1 196 ? 8.331 -6.292 -11.340 1.00 88.44 196 MET A CA 1
ATOM 1545 C C . MET A 1 196 ? 7.745 -7.236 -12.395 1.00 88.44 196 MET A C 1
ATOM 1547 O O . MET A 1 196 ? 6.643 -7.752 -12.219 1.00 88.44 196 MET A O 1
ATOM 1551 N N . SER A 1 197 ? 8.488 -7.518 -13.467 1.00 91.62 197 SER A N 1
ATOM 1552 C CA . SER A 1 197 ? 8.091 -8.485 -14.495 1.00 91.62 197 SER A CA 1
ATOM 1553 C C . SER A 1 197 ? 7.922 -9.891 -13.908 1.00 91.62 197 SER A C 1
ATOM 1555 O O . SER A 1 197 ? 6.891 -10.534 -14.117 1.00 91.62 197 SER A O 1
ATOM 1557 N N . SER A 1 198 ? 8.880 -10.338 -13.089 1.00 89.94 198 SER A N 1
ATOM 1558 C CA . SER A 1 198 ? 8.829 -11.644 -12.416 1.00 89.94 198 SER A CA 1
ATOM 1559 C C . SER A 1 198 ? 7.642 -11.749 -11.458 1.00 89.94 198 SER A C 1
ATOM 1561 O O . SER A 1 198 ? 6.936 -12.759 -11.448 1.00 89.94 198 SER A O 1
ATOM 1563 N N . MET A 1 199 ? 7.368 -10.685 -10.698 1.00 89.38 199 MET A N 1
ATOM 1564 C CA . MET A 1 199 ? 6.194 -10.611 -9.832 1.00 89.38 199 MET A CA 1
ATOM 1565 C C . MET A 1 199 ? 4.892 -10.697 -10.643 1.00 89.38 199 MET A C 1
ATOM 1567 O O . MET A 1 199 ? 4.022 -11.497 -10.311 1.00 89.38 199 MET A O 1
ATOM 1571 N N . ASN A 1 200 ? 4.760 -9.937 -11.734 1.00 91.25 200 ASN A N 1
ATOM 1572 C CA . ASN A 1 200 ? 3.557 -9.961 -12.574 1.00 91.25 200 ASN A CA 1
ATOM 1573 C C . ASN A 1 200 ? 3.283 -11.356 -13.155 1.00 91.25 200 ASN A C 1
ATOM 1575 O O . ASN A 1 200 ? 2.133 -11.795 -13.195 1.00 91.25 200 ASN A O 1
ATOM 1579 N N . VAL A 1 201 ? 4.330 -12.073 -13.578 1.00 92.31 201 VAL A N 1
ATOM 1580 C CA . VAL A 1 201 ? 4.216 -13.471 -14.028 1.00 92.31 201 VAL A CA 1
ATOM 1581 C C . VAL A 1 201 ? 3.705 -14.361 -12.897 1.00 92.31 201 VAL A C 1
ATOM 1583 O O . VAL A 1 201 ? 2.746 -15.107 -13.092 1.00 92.31 201 VAL A O 1
ATOM 1586 N N . ARG A 1 202 ? 4.288 -14.237 -11.699 1.00 90.81 202 ARG A N 1
ATOM 1587 C CA . ARG A 1 202 ? 3.899 -15.026 -10.527 1.00 90.81 202 ARG A CA 1
ATOM 1588 C C . ARG A 1 202 ? 2.452 -14.782 -10.095 1.00 90.81 202 ARG A C 1
ATOM 1590 O O . ARG A 1 202 ? 1.787 -15.743 -9.714 1.00 90.81 202 ARG A O 1
ATOM 1597 N N . ILE A 1 203 ? 1.988 -13.533 -10.157 1.00 91.38 203 ILE A N 1
ATOM 1598 C CA . ILE A 1 203 ? 0.608 -13.122 -9.852 1.00 91.38 203 ILE A CA 1
ATOM 1599 C C . ILE A 1 203 ? -0.361 -13.697 -10.882 1.00 91.38 203 ILE A C 1
ATOM 1601 O O . ILE A 1 203 ? -1.372 -14.284 -10.511 1.00 91.38 203 ILE A O 1
ATOM 1605 N N . ARG A 1 204 ? -0.033 -13.589 -12.175 1.00 92.81 204 ARG A N 1
ATOM 1606 C CA . ARG A 1 204 ? -0.862 -14.133 -13.262 1.00 92.81 204 ARG A CA 1
ATOM 1607 C C . ARG A 1 204 ? -1.089 -15.639 -13.126 1.00 92.81 204 ARG A C 1
ATOM 1609 O O . ARG A 1 204 ? -2.129 -16.143 -13.531 1.00 92.81 204 ARG A O 1
ATOM 1616 N N . GLU A 1 205 ? -0.098 -16.349 -12.602 1.00 94.19 205 GLU A N 1
ATOM 1617 C CA . GLU A 1 205 ? -0.124 -17.803 -12.414 1.00 94.19 205 GLU A CA 1
ATOM 1618 C C . GLU A 1 205 ? -0.638 -18.214 -11.024 1.00 94.19 205 GLU A C 1
ATOM 1620 O O . GLU A 1 205 ? -0.694 -19.402 -10.699 1.00 94.19 205 GLU A O 1
ATOM 1625 N N . ASP A 1 206 ? -1.028 -17.251 -10.188 1.00 94.25 206 ASP A N 1
ATOM 1626 C CA . ASP A 1 206 ? -1.488 -17.513 -8.835 1.00 94.25 206 ASP A CA 1
ATOM 1627 C C . ASP A 1 206 ? -2.952 -17.958 -8.803 1.00 94.25 206 ASP A C 1
ATOM 1629 O O . ASP A 1 206 ? -3.878 -17.152 -8.856 1.00 94.25 206 ASP A O 1
ATOM 1633 N N . GLY A 1 207 ? -3.175 -19.264 -8.637 1.00 93.38 207 G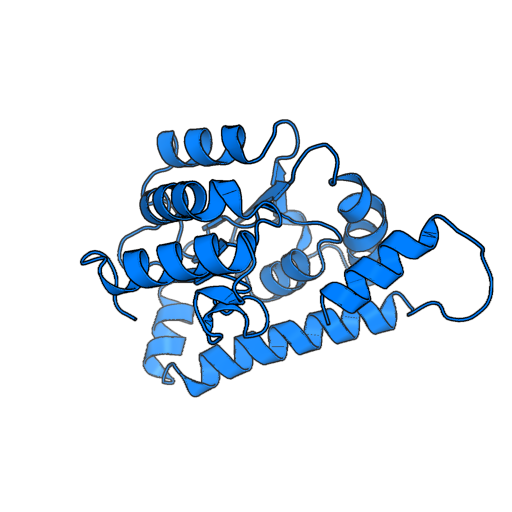LY A N 1
ATOM 1634 C CA . GLY A 1 207 ? -4.521 -19.844 -8.550 1.00 93.38 207 GLY A CA 1
ATOM 1635 C C . GLY A 1 207 ? -5.351 -19.410 -7.332 1.00 93.38 207 GLY A C 1
ATOM 1636 O O . GLY A 1 207 ? -6.483 -19.868 -7.186 1.00 93.38 207 GLY A O 1
ATOM 1637 N N . ARG A 1 208 ? -4.811 -18.572 -6.432 1.00 92.94 208 ARG A N 1
ATOM 1638 C CA . ARG A 1 208 ? -5.572 -17.942 -5.340 1.00 92.94 208 ARG A CA 1
ATOM 1639 C C . ARG A 1 208 ? -6.339 -16.695 -5.798 1.00 92.94 208 ARG A C 1
ATOM 1641 O O . ARG A 1 208 ? -7.191 -16.237 -5.039 1.00 92.94 208 ARG A O 1
ATOM 1648 N N . LEU A 1 209 ? -6.019 -16.144 -6.973 1.00 88.00 209 LEU A N 1
ATOM 1649 C CA . LEU A 1 209 ? -6.511 -14.852 -7.450 1.00 88.00 209 LEU A CA 1
ATOM 1650 C C . LEU A 1 209 ? -7.549 -14.968 -8.569 1.00 88.00 209 LEU A C 1
ATOM 1652 O O . LEU A 1 209 ? -7.562 -15.919 -9.347 1.00 88.00 209 LEU A O 1
ATOM 1656 N N . GLU A 1 210 ? -8.363 -13.922 -8.669 1.00 82.12 210 GLU A N 1
ATOM 1657 C CA . GLU A 1 210 ? -9.182 -13.577 -9.828 1.00 82.12 210 GLU A CA 1
ATOM 1658 C C . GLU A 1 210 ? -8.748 -12.168 -10.267 1.00 82.12 210 GLU A C 1
ATOM 1660 O O . GLU A 1 210 ? -8.577 -11.297 -9.410 1.00 82.12 210 GLU A O 1
ATOM 1665 N N . MET A 1 211 ? -8.462 -11.978 -11.561 1.00 69.62 211 MET A N 1
ATOM 1666 C CA . MET A 1 211 ? -7.864 -10.751 -12.121 1.00 69.62 211 MET A CA 1
ATOM 1667 C C . MET A 1 211 ? -8.806 -10.023 -13.071 1.00 69.62 211 MET A C 1
ATOM 1669 O O . MET A 1 211 ? -9.494 -10.721 -13.850 1.00 69.62 211 MET A O 1
#

Organism: NCBI:txid53326